Protein AF-A0A9D7X966-F1 (afdb_monomer)

Radius of gyration: 22.33 Å; Cα contacts (8 Å, |Δi|>4): 773; chains: 1; bounding box: 51×45×66 Å

Structure (mmCIF, N/CA/C/O backbone):
data_AF-A0A9D7X966-F1
#
_entry.id   AF-A0A9D7X966-F1
#
loop_
_atom_site.group_PDB
_atom_site.id
_atom_site.type_symbol
_atom_site.label_atom_id
_atom_site.label_alt_id
_atom_site.label_comp_id
_atom_site.label_asym_id
_atom_site.label_entity_id
_atom_site.label_seq_id
_atom_site.pdbx_PDB_ins_code
_atom_site.Cartn_x
_atom_site.Cartn_y
_atom_site.Cartn_z
_atom_site.occupancy
_atom_site.B_iso_or_equiv
_atom_site.auth_seq_id
_atom_site.auth_comp_id
_atom_site.auth_asym_id
_atom_site.auth_atom_id
_atom_site.pdbx_PDB_model_num
ATOM 1 N N . MET A 1 1 ? 12.034 7.835 -12.202 1.00 61.66 1 MET A N 1
ATOM 2 C CA . MET A 1 1 ? 12.280 7.384 -13.600 1.00 61.66 1 MET A CA 1
ATOM 3 C C . MET A 1 1 ? 13.364 6.313 -13.604 1.00 61.66 1 MET A C 1
ATOM 5 O O . MET A 1 1 ? 14.291 6.430 -12.814 1.00 61.66 1 MET A O 1
ATOM 9 N N . SER A 1 2 ? 13.272 5.294 -14.470 1.00 86.06 2 SER A N 1
ATOM 10 C CA . SER A 1 2 ? 14.301 4.245 -14.556 1.00 86.06 2 SER A CA 1
ATOM 11 C C . SER A 1 2 ? 15.616 4.786 -15.147 1.00 86.06 2 SER A C 1
ATOM 13 O O . SER A 1 2 ? 15.590 5.470 -16.177 1.00 86.06 2 SER A O 1
ATOM 15 N N . PRO A 1 3 ? 16.778 4.475 -14.541 1.00 89.50 3 PRO A N 1
ATOM 16 C CA . PRO A 1 3 ? 18.058 4.966 -15.036 1.00 89.50 3 PRO A CA 1
ATOM 17 C C . PRO A 1 3 ? 18.536 4.244 -16.300 1.00 89.50 3 PRO A C 1
ATOM 19 O O . PRO A 1 3 ? 19.279 4.849 -17.064 1.00 89.50 3 PRO A O 1
ATOM 22 N N . SER A 1 4 ? 18.121 3.008 -16.588 1.00 94.38 4 SER A N 1
ATOM 23 C CA . SER A 1 4 ? 18.657 2.251 -17.736 1.00 94.38 4 SER A CA 1
ATOM 24 C C . SER A 1 4 ? 17.608 1.682 -18.694 1.00 94.38 4 SER A C 1
ATOM 26 O O . SER A 1 4 ? 17.986 1.106 -19.712 1.00 94.38 4 SER A O 1
ATOM 28 N N . ALA A 1 5 ? 16.314 1.876 -18.431 1.00 95.06 5 ALA A N 1
ATOM 29 C CA . ALA A 1 5 ? 15.233 1.451 -19.319 1.00 95.06 5 ALA A CA 1
ATOM 30 C C . ALA A 1 5 ? 14.187 2.560 -19.525 1.00 95.06 5 ALA A C 1
ATOM 32 O O . ALA A 1 5 ? 13.984 3.400 -18.651 1.00 95.06 5 ALA A O 1
ATOM 33 N N . TYR A 1 6 ? 13.502 2.549 -20.669 1.00 94.50 6 TYR A N 1
ATOM 34 C CA . TYR A 1 6 ? 12.255 3.305 -20.845 1.00 94.50 6 TYR A CA 1
ATOM 35 C C . TYR A 1 6 ? 11.053 2.431 -20.468 1.00 94.50 6 TYR A C 1
ATOM 37 O O . TYR A 1 6 ? 11.156 1.207 -20.467 1.00 94.50 6 TYR A O 1
ATOM 45 N N . PHE A 1 7 ? 9.902 3.023 -20.152 1.00 94.12 7 PHE A N 1
ATOM 46 C CA . PHE A 1 7 ? 8.705 2.235 -19.847 1.00 94.12 7 PHE A CA 1
ATOM 47 C C . PHE A 1 7 ? 7.888 1.928 -21.101 1.00 94.12 7 PHE A C 1
ATOM 49 O O . PHE A 1 7 ? 7.699 2.787 -21.960 1.00 94.12 7 PHE A O 1
ATOM 56 N N . SER A 1 8 ? 7.396 0.695 -21.191 1.00 92.56 8 SER A N 1
ATOM 57 C CA . SER A 1 8 ? 6.564 0.204 -22.286 1.00 92.56 8 SER A CA 1
ATOM 58 C C . SER A 1 8 ? 5.422 -0.646 -21.739 1.00 92.56 8 SER A C 1
ATOM 60 O O . SER A 1 8 ? 5.591 -1.405 -20.785 1.00 92.56 8 SER A O 1
ATOM 62 N N . ASN A 1 9 ? 4.256 -0.537 -22.372 1.00 88.88 9 ASN A N 1
ATOM 63 C CA . ASN A 1 9 ? 3.073 -1.349 -22.086 1.00 88.88 9 ASN A CA 1
ATOM 64 C C . ASN A 1 9 ? 2.926 -2.539 -23.054 1.00 88.88 9 ASN A C 1
ATOM 66 O O . ASN A 1 9 ? 1.844 -3.117 -23.152 1.00 88.88 9 ASN A O 1
ATOM 70 N N . SER A 1 10 ? 3.986 -2.897 -23.791 1.00 95.56 10 SER A N 1
ATOM 71 C CA . SER A 1 10 ? 3.964 -4.070 -24.670 1.00 95.56 10 SER A CA 1
ATOM 72 C C . SER A 1 10 ? 3.702 -5.358 -23.878 1.00 95.56 10 SER A C 1
ATOM 74 O O . SER A 1 10 ? 4.082 -5.461 -22.710 1.00 95.56 10 SER A O 1
ATOM 76 N N . LEU A 1 11 ? 3.132 -6.376 -24.530 1.00 96.44 11 LEU A N 1
ATOM 77 C CA . LEU A 1 11 ? 2.847 -7.674 -23.897 1.00 96.44 11 LEU A CA 1
ATOM 78 C C . LEU A 1 11 ? 4.102 -8.426 -23.421 1.00 96.44 11 LEU A C 1
ATOM 80 O O . LEU A 1 11 ? 4.001 -9.359 -22.625 1.00 96.44 11 LEU A O 1
ATOM 84 N N . GLU A 1 12 ? 5.288 -8.039 -23.889 1.00 96.75 12 GLU A N 1
ATOM 85 C CA . GLU A 1 12 ? 6.550 -8.591 -23.390 1.00 96.75 12 GLU A CA 1
ATOM 86 C C . GLU A 1 12 ? 6.978 -7.949 -22.065 1.00 96.75 12 GLU A C 1
ATOM 88 O O . GLU A 1 12 ? 7.616 -8.605 -21.243 1.00 96.75 12 GLU A O 1
ATOM 93 N N . ASN A 1 13 ? 6.613 -6.681 -21.851 1.00 98.12 13 ASN A N 1
ATOM 94 C CA . ASN A 1 13 ? 6.929 -5.927 -20.640 1.00 98.12 13 ASN A CA 1
ATOM 95 C C . ASN A 1 13 ? 5.854 -6.071 -19.568 1.00 98.12 13 ASN A C 1
ATOM 97 O O . ASN A 1 13 ? 6.198 -6.090 -18.392 1.00 98.12 13 ASN A O 1
ATOM 101 N N . VAL A 1 14 ? 4.580 -6.133 -19.962 1.00 98.12 14 VAL A N 1
ATOM 102 C CA . VAL A 1 14 ? 3.421 -6.160 -19.066 1.00 98.12 14 VAL A CA 1
ATOM 103 C C . VAL A 1 14 ? 2.434 -7.206 -19.566 1.00 98.12 14 VAL A C 1
ATOM 105 O O . VAL A 1 14 ? 1.835 -7.052 -20.629 1.00 98.12 14 VAL A O 1
ATOM 108 N N . LYS A 1 15 ? 2.223 -8.268 -18.787 1.00 97.75 15 LYS A N 1
ATOM 109 C CA . LYS A 1 15 ? 1.203 -9.276 -19.104 1.00 97.75 15 LYS A CA 1
ATOM 110 C C . LYS A 1 15 ? 0.608 -9.905 -17.860 1.00 97.75 15 LYS A C 1
ATOM 112 O O . LYS A 1 15 ? 1.286 -10.045 -16.848 1.00 97.75 15 LYS A O 1
ATOM 117 N N . VAL A 1 16 ? -0.641 -10.342 -17.967 1.00 97.75 16 VAL A N 1
ATOM 118 C CA . VAL A 1 16 ? -1.245 -11.250 -16.989 1.00 97.75 16 VAL A CA 1
ATOM 119 C C . VAL A 1 16 ? -1.086 -12.673 -17.508 1.00 97.75 16 VAL A C 1
ATOM 121 O O . VAL A 1 16 ? -1.499 -12.982 -18.623 1.00 97.75 16 VAL A O 1
ATOM 124 N N . GLU A 1 17 ? -0.461 -13.537 -16.717 1.00 96.69 17 GLU A N 1
ATOM 125 C CA . GLU A 1 17 ? -0.190 -14.926 -17.084 1.00 96.69 17 GLU A CA 1
ATOM 126 C C . GLU A 1 17 ? -0.269 -15.806 -15.838 1.00 96.69 17 GLU A C 1
ATOM 128 O O . GLU A 1 17 ? 0.348 -15.503 -14.816 1.00 96.69 17 GLU A O 1
ATOM 133 N N . SER A 1 18 ? -1.028 -16.901 -15.924 1.00 96.00 18 SER A N 1
ATOM 134 C CA . SER A 1 18 ? -1.234 -17.845 -14.814 1.00 96.00 18 SER A CA 1
ATOM 135 C C . SER A 1 18 ? -1.730 -17.176 -13.523 1.00 96.00 18 SER A C 1
ATOM 137 O O . SER A 1 18 ? -1.279 -17.507 -12.432 1.00 96.00 18 SER A O 1
ATOM 139 N N . GLY A 1 19 ? -2.642 -16.208 -13.656 1.00 97.19 19 GLY A N 1
ATOM 140 C CA . GLY A 1 19 ? -3.251 -15.500 -12.525 1.00 97.19 19 GLY A CA 1
ATOM 141 C C . GLY A 1 19 ? -2.399 -14.388 -11.909 1.00 97.19 19 GLY A C 1
ATOM 142 O O . GLY A 1 19 ? -2.890 -13.715 -11.015 1.00 97.19 19 GLY A O 1
ATOM 143 N N . LYS A 1 20 ? -1.172 -14.150 -12.394 1.00 98.31 20 LYS A N 1
ATOM 144 C CA . LYS A 1 20 ? -0.288 -13.086 -11.897 1.00 98.31 20 LYS A CA 1
ATOM 145 C C . LYS A 1 20 ? -0.080 -11.997 -12.942 1.00 98.31 20 LYS A C 1
ATOM 147 O O . LYS A 1 20 ? 0.078 -12.299 -14.127 1.00 98.31 20 LYS A O 1
ATOM 152 N N . LEU A 1 21 ? -0.010 -10.742 -12.508 1.00 98.06 21 LEU A N 1
ATOM 153 C CA . LEU A 1 21 ? 0.540 -9.656 -13.319 1.00 98.06 21 LEU A CA 1
ATOM 154 C C . LEU A 1 21 ? 2.068 -9.763 -13.303 1.00 98.06 21 LEU A C 1
ATOM 156 O O . LEU A 1 21 ? 2.675 -9.855 -12.242 1.00 98.06 21 LEU A O 1
ATOM 160 N N . LYS A 1 22 ? 2.700 -9.740 -14.473 1.00 98.12 22 LYS A N 1
ATOM 161 C CA . LYS A 1 22 ? 4.151 -9.836 -14.628 1.00 98.12 22 LYS A CA 1
ATOM 162 C C . LYS A 1 22 ? 4.681 -8.588 -15.314 1.00 98.12 22 LYS A C 1
ATOM 164 O O . LYS A 1 22 ? 4.244 -8.273 -16.424 1.00 98.12 22 LYS A O 1
ATOM 169 N N . LEU A 1 23 ? 5.648 -7.932 -14.675 1.00 98.25 23 LEU A N 1
ATOM 170 C CA . LEU A 1 23 ? 6.462 -6.890 -15.287 1.00 98.25 23 LEU A CA 1
ATOM 171 C C . LEU A 1 23 ? 7.866 -7.423 -15.573 1.00 98.25 23 LEU A C 1
ATOM 173 O O . LEU A 1 23 ? 8.477 -8.077 -14.722 1.00 98.25 23 LEU A O 1
ATOM 177 N N . LYS A 1 24 ? 8.381 -7.148 -16.773 1.00 97.69 24 LYS A N 1
ATOM 178 C CA . LYS A 1 24 ? 9.706 -7.597 -17.216 1.00 97.69 24 LYS A CA 1
ATOM 179 C C . LYS A 1 24 ? 10.524 -6.478 -17.837 1.00 97.69 24 LYS A C 1
ATOM 181 O O . LYS A 1 24 ? 9.993 -5.590 -18.512 1.00 97.69 24 LYS A O 1
ATOM 186 N N . ILE A 1 25 ? 11.834 -6.585 -17.630 1.00 98.19 25 ILE A N 1
ATOM 187 C CA . ILE A 1 25 ? 12.820 -5.878 -18.434 1.00 98.19 25 ILE A CA 1
ATOM 188 C C . ILE A 1 25 ? 13.067 -6.686 -19.704 1.00 98.19 25 ILE A C 1
ATOM 190 O O . ILE A 1 25 ? 13.254 -7.900 -19.641 1.00 98.19 25 ILE A O 1
ATOM 194 N N . VAL A 1 26 ? 13.070 -6.013 -20.848 1.00 97.62 26 VAL A N 1
ATOM 195 C CA . VAL A 1 26 ? 13.324 -6.641 -22.144 1.00 97.62 26 VAL A CA 1
ATOM 196 C C . VAL A 1 26 ? 14.317 -5.801 -22.926 1.00 97.62 26 VAL A C 1
ATOM 198 O O . VAL A 1 26 ? 14.177 -4.576 -22.983 1.00 97.62 26 VAL A O 1
ATOM 201 N N . GLU A 1 27 ? 15.307 -6.463 -23.515 1.00 97.00 27 GLU A N 1
ATOM 202 C CA . GLU A 1 27 ? 16.250 -5.861 -24.454 1.00 97.00 27 GLU A CA 1
ATOM 203 C C . GLU A 1 27 ? 15.522 -5.387 -25.720 1.00 97.00 27 GLU A C 1
ATOM 205 O O . GLU A 1 27 ? 14.500 -5.945 -26.143 1.00 97.00 27 GLU A O 1
ATOM 210 N N . ARG A 1 28 ? 16.002 -4.282 -26.281 1.00 96.06 28 ARG A N 1
ATOM 211 C CA . ARG A 1 28 ? 15.370 -3.581 -27.392 1.00 96.06 28 ARG A CA 1
ATOM 212 C C . ARG A 1 28 ? 16.422 -3.060 -28.348 1.00 96.06 28 ARG A C 1
ATOM 214 O O . ARG A 1 28 ? 17.540 -2.736 -27.948 1.00 96.06 28 ARG A O 1
ATOM 221 N N . ASP A 1 29 ? 15.986 -2.857 -29.585 1.00 95.69 29 ASP A N 1
ATOM 222 C CA . ASP A 1 29 ? 16.683 -1.944 -30.476 1.00 95.69 29 ASP A CA 1
ATOM 223 C C . ASP A 1 29 ? 16.802 -0.554 -29.818 1.00 95.69 29 ASP A C 1
ATOM 225 O O . ASP A 1 29 ? 15.923 -0.160 -29.035 1.00 95.69 29 ASP A O 1
ATOM 229 N N . PRO A 1 30 ? 17.874 0.203 -30.113 1.00 95.19 30 PRO A N 1
ATOM 230 C CA . PRO A 1 30 ? 18.151 1.465 -29.441 1.00 95.19 30 PRO A CA 1
ATOM 231 C C . PRO A 1 30 ? 16.994 2.460 -29.599 1.00 95.19 30 PRO A C 1
ATOM 233 O O . PRO A 1 30 ? 16.624 2.838 -30.710 1.00 95.19 30 PRO A O 1
ATOM 236 N N . PHE A 1 31 ? 16.456 2.934 -28.477 1.00 93.69 31 PHE A N 1
ATOM 237 C CA . PHE A 1 31 ? 15.405 3.945 -28.428 1.00 93.69 31 PHE A CA 1
ATOM 238 C C . PHE A 1 31 ? 15.960 5.260 -27.884 1.00 93.69 31 PHE A C 1
ATOM 240 O O . PHE A 1 31 ? 16.438 5.324 -26.751 1.00 93.69 31 PHE A O 1
ATOM 247 N N . VAL A 1 32 ? 15.897 6.323 -28.683 1.00 93.75 32 VAL A N 1
ATOM 248 C CA . VAL A 1 32 ? 16.372 7.653 -28.288 1.00 93.75 32 VAL A CA 1
ATOM 249 C C . VAL A 1 32 ? 15.212 8.450 -27.706 1.00 93.75 32 VAL A C 1
ATOM 251 O O . VAL A 1 32 ? 14.206 8.676 -28.373 1.00 93.75 32 VAL A O 1
ATOM 254 N N . CYS A 1 33 ? 15.370 8.900 -26.466 1.00 88.56 33 CYS A N 1
ATOM 255 C CA . CYS A 1 33 ? 14.420 9.760 -25.781 1.00 88.56 33 CYS A CA 1
ATOM 256 C C . CYS A 1 33 ? 15.082 11.097 -25.447 1.00 88.56 33 CYS A C 1
ATOM 258 O O . CYS A 1 33 ? 16.206 11.131 -24.938 1.00 88.56 33 CYS A O 1
ATOM 260 N N . THR A 1 34 ? 14.366 12.190 -25.691 1.00 89.00 34 THR A N 1
ATOM 261 C CA . THR A 1 34 ? 14.757 13.528 -25.250 1.00 89.00 34 THR A CA 1
ATOM 262 C C . THR A 1 34 ? 13.742 14.016 -24.228 1.00 89.00 34 THR A C 1
ATOM 264 O O . THR A 1 34 ? 12.548 14.077 -24.513 1.00 89.00 34 THR A O 1
ATOM 267 N N . TYR A 1 35 ? 14.218 14.372 -23.039 1.00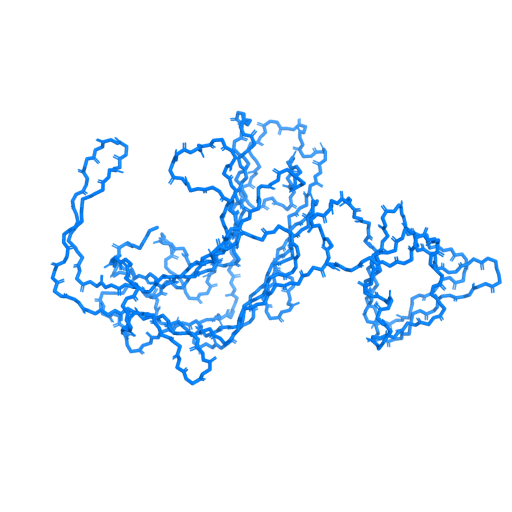 83.00 35 TYR A N 1
ATOM 268 C CA . TYR A 1 35 ? 13.411 14.961 -21.971 1.00 83.00 35 TYR A CA 1
ATOM 269 C C . TYR A 1 35 ? 14.081 16.232 -21.455 1.00 83.00 35 TYR A C 1
ATOM 271 O O . TYR A 1 35 ? 15.263 16.466 -21.698 1.00 83.00 35 TYR A O 1
ATOM 279 N N . TYR A 1 36 ? 13.335 17.070 -20.743 1.00 81.00 36 TYR A N 1
ATOM 280 C CA . TYR A 1 36 ? 13.863 18.315 -20.192 1.00 81.00 36 TYR A CA 1
ATOM 281 C C . TYR A 1 36 ? 14.199 18.135 -18.713 1.00 81.00 36 TYR A C 1
ATOM 283 O O . TYR A 1 36 ? 13.339 17.765 -17.920 1.00 81.00 36 TYR A O 1
ATOM 291 N N . ASN A 1 37 ? 15.444 18.426 -18.340 1.00 77.88 37 ASN A N 1
ATOM 292 C CA . ASN A 1 37 ? 15.874 18.565 -16.953 1.00 77.88 37 ASN A CA 1
ATOM 293 C C . ASN A 1 37 ? 16.178 20.045 -16.698 1.00 77.88 37 ASN A C 1
ATOM 295 O O . ASN A 1 37 ? 17.105 20.582 -17.303 1.00 77.88 37 ASN A O 1
ATOM 299 N N . ASN A 1 38 ? 15.379 20.718 -15.863 1.00 82.12 38 ASN A N 1
ATOM 300 C CA . ASN A 1 38 ? 15.503 22.158 -15.595 1.00 82.12 38 ASN A CA 1
ATOM 301 C C . ASN A 1 38 ? 15.658 22.986 -16.885 1.00 82.12 38 ASN A C 1
ATOM 303 O O . ASN A 1 38 ? 16.621 23.729 -17.051 1.00 82.12 38 ASN A O 1
ATOM 307 N N . GLN A 1 39 ? 14.732 22.790 -17.835 1.00 83.25 39 GLN A N 1
ATOM 308 C CA . GLN A 1 39 ? 14.698 23.449 -19.156 1.00 83.25 39 GLN A CA 1
ATOM 309 C C . GLN A 1 39 ? 15.879 23.120 -20.090 1.00 83.25 39 GLN A C 1
ATOM 311 O O . GLN A 1 39 ? 15.900 23.576 -21.231 1.00 83.25 39 GLN A O 1
ATOM 316 N N . THR A 1 40 ? 16.814 22.270 -19.668 1.00 87.56 40 THR A N 1
ATOM 317 C CA . THR A 1 40 ? 17.895 21.767 -20.518 1.00 87.56 40 THR A CA 1
ATOM 318 C C . THR A 1 40 ? 17.466 20.443 -21.153 1.00 87.56 40 THR A C 1
ATOM 320 O O . THR A 1 40 ? 17.123 19.511 -20.418 1.00 87.56 40 THR A O 1
ATOM 323 N N . PRO A 1 41 ? 17.456 20.316 -22.493 1.00 90.88 41 PRO A N 1
ATOM 324 C CA . PRO A 1 41 ? 17.154 19.047 -23.138 1.00 90.88 41 PRO A CA 1
ATOM 325 C C . PRO A 1 41 ? 18.288 18.053 -22.877 1.00 90.88 41 PRO A C 1
ATOM 327 O O . PRO A 1 41 ? 19.453 18.308 -23.177 1.00 90.88 41 PRO A O 1
ATOM 330 N N . VAL A 1 42 ? 17.934 16.895 -22.338 1.00 88.56 42 VAL A N 1
ATOM 331 C CA . VAL A 1 42 ? 18.815 15.748 -22.147 1.00 88.56 42 VAL A CA 1
ATOM 332 C C . VAL A 1 42 ? 18.362 14.673 -23.120 1.00 88.56 42 VAL A C 1
ATOM 334 O O . VAL A 1 42 ? 17.199 14.273 -23.112 1.00 88.56 42 VAL A O 1
ATOM 337 N N . THR A 1 43 ? 19.278 14.212 -23.968 1.00 91.44 43 THR A N 1
ATOM 338 C CA . THR A 1 43 ? 19.022 13.098 -24.885 1.00 91.44 43 THR A CA 1
ATOM 339 C C . THR A 1 43 ? 19.712 11.854 -24.363 1.00 91.44 43 THR A C 1
ATOM 341 O O . THR A 1 43 ? 20.898 11.885 -24.034 1.00 91.44 43 THR A O 1
ATOM 344 N N . LYS A 1 44 ? 18.961 10.759 -24.289 1.00 90.75 44 LYS A N 1
ATOM 345 C CA . LYS A 1 44 ? 19.434 9.474 -23.794 1.00 90.75 44 LYS A CA 1
ATOM 346 C C . LYS A 1 44 ? 18.978 8.354 -24.713 1.00 90.75 44 LYS A C 1
ATOM 348 O O . LYS A 1 44 ? 17.815 8.298 -25.103 1.00 90.75 44 LYS A O 1
ATOM 353 N N . THR A 1 45 ? 19.899 7.450 -25.019 1.00 94.56 45 THR A N 1
ATOM 354 C CA . THR A 1 45 ? 19.602 6.210 -25.736 1.00 94.56 45 THR A CA 1
ATOM 355 C C . THR A 1 45 ? 19.386 5.089 -24.730 1.00 94.56 45 THR A C 1
ATOM 357 O O . THR A 1 45 ? 20.224 4.864 -23.857 1.00 94.56 45 THR A O 1
ATOM 360 N N . TYR A 1 46 ? 18.272 4.383 -24.864 1.00 95.44 46 TYR A N 1
ATOM 361 C CA . TYR A 1 46 ? 17.914 3.220 -24.068 1.00 95.44 46 TYR A CA 1
ATOM 362 C C . TYR A 1 46 ? 17.972 1.957 -24.926 1.00 95.44 46 TYR A C 1
ATOM 364 O O . TYR A 1 46 ? 17.465 1.943 -26.041 1.00 95.44 46 TYR A O 1
ATOM 372 N N . TYR A 1 47 ? 18.541 0.891 -24.372 1.00 96.88 47 TYR A N 1
ATOM 373 C CA . TYR A 1 47 ? 18.624 -0.437 -25.002 1.00 96.88 47 TYR A CA 1
ATOM 374 C C . TYR A 1 47 ? 17.696 -1.454 -24.324 1.00 96.88 47 TYR A C 1
ATOM 376 O O . TYR A 1 47 ? 17.668 -2.628 -24.670 1.00 96.88 47 TYR A O 1
ATOM 384 N N . TYR A 1 48 ? 16.932 -0.998 -23.331 1.00 97.69 48 TYR A N 1
ATOM 385 C CA . TYR A 1 48 ? 16.031 -1.819 -22.541 1.00 97.69 48 TYR A CA 1
ATOM 386 C C . TYR A 1 48 ? 14.710 -1.096 -22.335 1.00 97.69 48 TYR A C 1
ATOM 388 O O . TYR A 1 48 ? 14.654 0.134 -22.248 1.00 97.69 48 TYR A O 1
ATOM 396 N N . SER A 1 49 ? 13.654 -1.885 -22.199 1.00 97.31 49 SER A N 1
ATOM 397 C CA . SER A 1 49 ? 12.330 -1.429 -21.787 1.00 97.31 49 SER A CA 1
ATOM 398 C C . SER A 1 49 ? 11.899 -2.140 -20.509 1.00 97.31 49 SER A C 1
ATOM 400 O O . SER A 1 49 ? 12.230 -3.309 -20.333 1.00 97.31 49 SER A O 1
ATOM 402 N N . GLY A 1 50 ? 11.161 -1.458 -19.638 1.00 97.50 50 GLY A N 1
ATOM 403 C CA . GLY A 1 50 ? 10.557 -2.012 -18.428 1.00 97.50 50 GLY A CA 1
ATOM 404 C C . GLY A 1 50 ? 9.039 -1.874 -18.426 1.00 97.50 50 GLY A C 1
ATOM 405 O O . GLY A 1 50 ? 8.475 -1.040 -19.136 1.00 97.50 50 GLY A O 1
ATOM 406 N N . GLY A 1 51 ? 8.370 -2.704 -17.631 1.00 96.56 51 GLY A N 1
ATOM 407 C CA . GLY A 1 51 ? 6.926 -2.616 -17.445 1.00 96.56 51 GLY A CA 1
ATOM 408 C C . GLY A 1 51 ? 6.536 -1.499 -16.475 1.00 96.56 51 GLY A C 1
ATOM 409 O O . GLY A 1 51 ? 7.207 -1.282 -15.464 1.00 96.56 51 GLY A O 1
ATOM 410 N N . TRP A 1 52 ? 5.414 -0.840 -16.762 1.00 94.31 52 TRP A N 1
ATOM 411 C CA . TRP A 1 52 ? 4.763 0.123 -15.877 1.00 94.31 52 TRP A CA 1
ATOM 412 C C . TRP A 1 52 ? 3.246 0.008 -16.014 1.00 94.31 52 TRP A C 1
ATOM 414 O O . TRP A 1 52 ? 2.724 -0.077 -17.128 1.00 94.31 52 TRP A O 1
ATOM 424 N N . VAL A 1 53 ? 2.543 0.018 -14.886 1.00 94.69 53 VAL A N 1
ATOM 425 C CA . VAL A 1 53 ? 1.084 0.112 -14.833 1.00 94.69 53 VAL A CA 1
ATOM 426 C C . VAL A 1 53 ? 0.670 1.106 -13.761 1.00 94.69 53 VAL A C 1
ATOM 428 O O . VAL A 1 53 ? 1.364 1.275 -12.761 1.00 94.69 53 VAL A O 1
ATOM 431 N N . ALA A 1 54 ? -0.493 1.717 -13.945 1.00 93.06 54 ALA A N 1
ATOM 432 C CA . ALA A 1 54 ? -1.131 2.541 -12.934 1.00 93.06 54 ALA A CA 1
ATOM 433 C C . ALA A 1 54 ? -2.637 2.302 -12.915 1.00 93.06 54 ALA A C 1
ATOM 435 O O . ALA A 1 54 ? -3.231 1.814 -13.881 1.00 93.06 54 ALA A O 1
ATOM 436 N N . THR A 1 55 ? -3.257 2.672 -11.804 1.00 92.81 55 THR A N 1
ATOM 437 C CA . THR A 1 55 ? -4.717 2.706 -11.702 1.00 92.81 55 THR A CA 1
ATOM 438 C C . THR A 1 55 ? -5.328 3.766 -12.599 1.00 92.81 55 THR A C 1
ATOM 440 O O . THR A 1 55 ? -4.771 4.840 -12.826 1.00 92.81 55 THR A O 1
ATOM 443 N N . GLN A 1 56 ? -6.531 3.477 -13.092 1.00 90.12 56 GLN A N 1
ATOM 444 C CA . GLN A 1 56 ? -7.322 4.466 -13.820 1.00 90.12 56 GLN A CA 1
ATOM 445 C C . GLN A 1 56 ? -7.957 5.478 -12.863 1.00 90.12 56 GLN A C 1
ATOM 447 O O . GLN A 1 56 ? -7.861 6.684 -13.100 1.00 90.12 56 GLN A O 1
ATOM 452 N N . ASN A 1 57 ? -8.543 4.980 -11.772 1.00 90.88 57 ASN A N 1
ATOM 453 C CA . ASN A 1 57 ? -9.251 5.777 -10.776 1.00 90.88 57 ASN A CA 1
ATOM 454 C C . ASN A 1 57 ? -8.387 5.948 -9.523 1.00 90.88 57 ASN A C 1
ATOM 456 O O . ASN A 1 57 ? -7.786 4.964 -9.086 1.00 90.88 57 ASN A O 1
ATOM 460 N N . PRO A 1 58 ? -8.321 7.161 -8.950 1.00 92.12 58 PRO A N 1
ATOM 461 C CA . PRO A 1 58 ? -7.631 7.372 -7.690 1.00 92.12 58 PRO A CA 1
ATOM 462 C C . PRO A 1 58 ? -8.391 6.714 -6.532 1.00 92.12 58 PRO A C 1
ATOM 464 O O . PRO A 1 58 ? -9.602 6.494 -6.594 1.00 92.12 58 PRO A O 1
ATOM 467 N N . ILE A 1 59 ? -7.657 6.423 -5.469 1.00 92.06 59 ILE A N 1
ATOM 468 C CA . ILE A 1 59 ? -8.145 5.913 -4.194 1.00 92.06 59 ILE A CA 1
ATOM 469 C C . ILE A 1 59 ? -7.863 6.983 -3.144 1.00 92.06 59 ILE A C 1
ATOM 471 O O . ILE A 1 59 ? -6.836 7.656 -3.191 1.00 92.06 59 ILE A O 1
ATOM 475 N N . HIS A 1 60 ? -8.781 7.133 -2.199 1.00 92.31 60 HIS A N 1
ATOM 476 C CA . HIS A 1 60 ? -8.625 8.029 -1.066 1.00 92.31 60 HIS A CA 1
ATOM 477 C C . HIS A 1 60 ? -8.874 7.234 0.213 1.00 92.31 60 HIS A C 1
ATOM 479 O O . HIS A 1 60 ? -9.952 6.646 0.355 1.00 92.31 60 HIS A O 1
ATOM 485 N N . TYR A 1 61 ? -7.856 7.194 1.078 1.00 93.94 61 TYR A N 1
ATOM 486 C CA . TYR A 1 61 ? -7.797 6.409 2.314 1.00 93.94 61 TYR A CA 1
ATOM 487 C C . TYR A 1 61 ? -7.993 4.893 2.144 1.00 93.94 61 TYR A C 1
ATOM 489 O O . TYR A 1 61 ? -8.318 4.377 1.072 1.00 93.94 61 TYR A O 1
ATOM 497 N N . GLY A 1 62 ? -7.797 4.173 3.246 1.00 95.00 62 GLY A N 1
ATOM 498 C CA . GLY A 1 62 ? -8.060 2.746 3.370 1.00 95.00 62 GLY A CA 1
ATOM 499 C C . GLY A 1 62 ? -6.805 1.915 3.604 1.00 95.00 62 GLY A C 1
ATOM 500 O O . GLY A 1 62 ? -5.713 2.433 3.822 1.00 95.00 62 GLY A O 1
ATOM 501 N N . TYR A 1 63 ? -6.977 0.598 3.556 1.00 97.00 63 TYR A N 1
ATOM 502 C CA . TYR A 1 63 ? -5.883 -0.365 3.584 1.00 97.00 63 TYR A CA 1
ATOM 503 C C . TYR A 1 63 ? -5.605 -0.829 2.159 1.00 97.00 63 TYR A C 1
ATOM 505 O O . TYR A 1 63 ? -6.496 -1.372 1.506 1.00 97.00 63 TYR A O 1
ATOM 513 N N . ILE A 1 64 ? -4.396 -0.604 1.658 1.00 97.62 64 ILE A N 1
ATOM 514 C CA . ILE A 1 64 ? -3.968 -1.029 0.327 1.00 97.62 64 ILE A CA 1
ATOM 515 C C . ILE A 1 64 ? -2.835 -2.031 0.497 1.00 97.62 64 ILE A C 1
ATOM 517 O O . ILE A 1 64 ? -1.817 -1.712 1.101 1.00 97.62 64 ILE A O 1
ATOM 521 N N . GLU A 1 65 ? -2.992 -3.230 -0.057 1.00 98.06 65 GLU A N 1
ATOM 522 C CA . GLU A 1 65 ? -1.979 -4.284 -0.002 1.00 98.06 65 GLU A CA 1
ATOM 523 C C . GLU A 1 65 ? -1.669 -4.858 -1.383 1.00 98.06 65 GLU A C 1
ATOM 525 O O . GLU A 1 65 ? -2.530 -4.951 -2.264 1.00 98.06 65 GLU A O 1
ATOM 530 N N . MET A 1 66 ? -0.430 -5.311 -1.539 1.00 98.44 66 MET A N 1
ATOM 531 C CA . MET A 1 66 ? 0.047 -6.050 -2.693 1.00 98.44 66 MET A CA 1
ATOM 532 C C . MET A 1 66 ? 0.805 -7.289 -2.238 1.00 98.44 66 MET A C 1
ATOM 534 O O . MET A 1 66 ? 1.774 -7.181 -1.486 1.00 98.44 66 MET A O 1
ATOM 538 N N . LYS A 1 67 ? 0.421 -8.454 -2.763 1.00 98.62 67 LYS A N 1
ATOM 539 C CA . LYS A 1 67 ? 1.240 -9.664 -2.665 1.00 98.62 67 LYS A CA 1
ATOM 540 C C . LYS A 1 67 ? 2.050 -9.833 -3.939 1.00 98.62 67 LYS A C 1
ATOM 542 O O . LYS A 1 67 ? 1.480 -9.914 -5.029 1.00 98.62 67 LYS A O 1
ATOM 547 N N . CYS A 1 68 ? 3.370 -9.902 -3.817 1.00 98.25 68 CYS A N 1
ATOM 548 C CA . CYS A 1 68 ? 4.257 -9.960 -4.971 1.00 98.25 68 CYS A CA 1
ATOM 549 C C . CYS A 1 68 ? 5.574 -10.696 -4.695 1.00 98.25 68 CYS A C 1
ATOM 551 O O . CYS A 1 68 ? 6.024 -10.804 -3.557 1.00 98.25 68 CYS A O 1
ATOM 553 N N . TYR A 1 69 ? 6.199 -11.188 -5.762 1.00 97.56 69 TYR A N 1
ATOM 554 C CA . TYR A 1 69 ? 7.572 -11.677 -5.790 1.00 97.56 69 TYR A CA 1
ATOM 555 C C . TYR A 1 69 ? 8.505 -10.555 -6.241 1.00 97.56 69 TYR A C 1
ATOM 557 O O . TYR A 1 69 ? 8.342 -10.034 -7.347 1.00 97.56 69 TYR A O 1
ATOM 565 N N . LEU A 1 70 ? 9.505 -10.214 -5.427 1.00 95.88 70 LEU A N 1
ATOM 566 C CA . LEU A 1 70 ? 10.534 -9.247 -5.816 1.00 95.88 70 LEU A CA 1
ATOM 567 C C . LEU A 1 70 ? 11.726 -9.969 -6.470 1.00 95.88 70 LEU A C 1
ATOM 569 O O . LEU A 1 70 ? 12.253 -10.906 -5.868 1.00 95.88 70 LEU A O 1
ATOM 573 N N . PRO A 1 71 ? 12.205 -9.551 -7.657 1.00 95.56 71 PRO A N 1
ATOM 574 C CA . PRO A 1 71 ? 13.385 -10.150 -8.279 1.00 95.56 71 PRO A CA 1
ATOM 575 C C . PRO A 1 71 ? 14.645 -9.966 -7.420 1.00 95.56 71 PRO A C 1
ATOM 577 O O . PRO A 1 71 ? 14.854 -8.911 -6.821 1.00 95.56 71 PRO A O 1
ATOM 580 N N . ALA A 1 72 ? 15.488 -11.001 -7.382 1.00 94.31 72 ALA A N 1
ATOM 581 C CA . ALA A 1 72 ? 16.712 -11.053 -6.583 1.00 94.31 72 ALA A CA 1
ATOM 582 C C . ALA A 1 72 ? 17.893 -10.294 -7.202 1.00 94.31 72 ALA A C 1
ATOM 584 O O . ALA A 1 72 ? 18.821 -9.920 -6.482 1.00 94.31 72 ALA A O 1
ATOM 585 N N . ASP A 1 73 ? 17.887 -10.071 -8.519 1.00 95.00 73 ASP A N 1
ATOM 586 C CA . ASP A 1 73 ? 18.945 -9.303 -9.170 1.00 95.00 73 ASP A CA 1
ATOM 587 C C . ASP A 1 73 ? 18.950 -7.853 -8.665 1.00 95.00 73 ASP A C 1
ATOM 589 O O . ASP A 1 73 ? 17.928 -7.160 -8.661 1.00 95.00 73 ASP A O 1
ATOM 593 N N . ILE A 1 74 ? 20.120 -7.390 -8.230 1.00 93.25 74 ILE A N 1
ATOM 594 C CA . ILE A 1 74 ? 20.276 -6.066 -7.633 1.00 93.25 74 ILE A CA 1
ATOM 595 C C . ILE A 1 74 ? 19.979 -4.940 -8.629 1.00 93.25 74 ILE A C 1
ATOM 597 O O . ILE A 1 74 ? 19.517 -3.893 -8.194 1.00 93.25 74 ILE A O 1
ATOM 601 N N . ALA A 1 75 ? 20.159 -5.154 -9.940 1.00 94.81 75 ALA A N 1
ATOM 602 C CA . ALA A 1 75 ? 19.844 -4.169 -10.979 1.00 94.81 75 ALA A CA 1
ATOM 603 C C . ALA A 1 75 ? 18.351 -4.075 -11.314 1.00 94.81 75 ALA A C 1
ATOM 605 O O . ALA A 1 75 ? 17.945 -3.143 -12.014 1.00 94.81 75 ALA A O 1
ATOM 606 N N . LEU A 1 76 ? 17.525 -5.004 -10.826 1.00 95.25 76 LEU A N 1
ATOM 607 C CA . LEU A 1 76 ? 16.078 -4.978 -11.008 1.00 95.25 76 LEU A CA 1
ATOM 608 C C . LEU A 1 76 ? 15.417 -4.222 -9.850 1.00 95.25 76 LEU A C 1
ATOM 610 O O . LEU A 1 76 ? 15.540 -4.588 -8.677 1.00 95.25 76 LEU A O 1
ATOM 614 N N . TYR A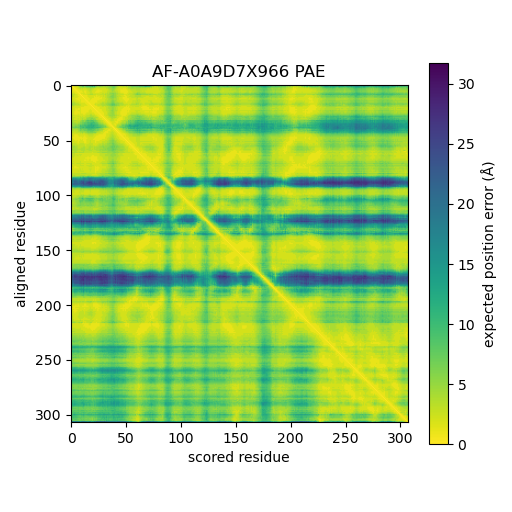 1 77 ? 14.725 -3.140 -10.207 1.00 94.88 77 TYR A N 1
ATOM 615 C CA . TYR A 1 77 ? 14.175 -2.143 -9.292 1.00 94.88 77 TYR A CA 1
ATOM 616 C C . TYR A 1 77 ? 12.644 -2.152 -9.359 1.00 94.88 77 TYR A C 1
ATOM 618 O O . TYR A 1 77 ? 12.057 -1.339 -10.082 1.00 94.88 77 TYR A O 1
ATOM 626 N N . PRO A 1 78 ? 11.981 -3.099 -8.671 1.00 95.25 78 PRO A N 1
ATOM 627 C CA . PRO A 1 78 ? 10.539 -3.054 -8.496 1.00 95.25 78 PRO A CA 1
ATOM 628 C C . PRO A 1 78 ? 10.167 -1.890 -7.570 1.00 95.25 78 PRO A C 1
ATOM 630 O O . PRO A 1 78 ? 10.869 -1.620 -6.593 1.00 95.25 78 PRO A O 1
ATOM 633 N N . CYS A 1 79 ? 9.045 -1.234 -7.839 1.00 94.69 79 CYS A N 1
ATOM 634 C CA . CYS A 1 79 ? 8.451 -0.296 -6.892 1.00 94.69 79 CYS A CA 1
ATOM 635 C C . CYS A 1 79 ? 6.927 -0.368 -6.906 1.00 94.69 79 CYS A C 1
ATOM 637 O O . CYS A 1 79 ? 6.310 -0.760 -7.906 1.00 94.69 79 CYS A O 1
ATOM 639 N N . PHE A 1 80 ? 6.348 0.038 -5.781 1.00 96.56 80 PHE A N 1
ATOM 640 C CA . PHE A 1 80 ? 4.923 0.240 -5.599 1.00 96.56 80 PHE A CA 1
ATOM 641 C C . PHE A 1 80 ? 4.709 1.514 -4.799 1.00 96.56 80 PHE A C 1
ATOM 643 O O . PHE A 1 80 ? 5.062 1.588 -3.622 1.00 96.56 80 PHE A O 1
ATOM 650 N N . TRP A 1 81 ? 4.138 2.509 -5.463 1.00 94.50 81 TRP A N 1
ATOM 651 C CA . TRP A 1 81 ? 3.900 3.818 -4.878 1.00 94.50 81 TRP A CA 1
ATOM 652 C C . TRP A 1 81 ? 2.595 4.410 -5.369 1.00 94.50 81 TRP A C 1
ATOM 654 O O . TRP A 1 81 ? 2.025 3.976 -6.372 1.00 94.50 81 TRP A O 1
ATOM 664 N N . MET A 1 82 ? 2.102 5.380 -4.623 1.00 93.62 82 MET A N 1
ATOM 665 C CA . MET A 1 82 ? 0.867 6.101 -4.861 1.00 93.62 82 MET A CA 1
ATOM 666 C C . MET A 1 82 ? 1.196 7.570 -5.087 1.00 93.62 82 MET A C 1
ATOM 668 O O . MET A 1 82 ? 2.149 8.073 -4.505 1.00 93.62 82 MET A O 1
ATOM 672 N N . TYR A 1 83 ? 0.453 8.234 -5.968 1.00 89.94 83 TYR A N 1
ATOM 673 C CA . TYR A 1 83 ? 0.659 9.637 -6.311 1.00 89.94 83 TYR A CA 1
ATOM 674 C C . TYR A 1 83 ? -0.675 10.344 -6.578 1.00 89.94 83 TYR A C 1
ATOM 676 O O . TYR A 1 83 ? -1.562 9.787 -7.232 1.00 89.94 83 TYR A O 1
ATOM 684 N N . GLY A 1 84 ? -0.822 11.569 -6.076 1.00 83.94 84 GLY A N 1
ATOM 685 C CA . GLY A 1 84 ? -2.009 12.411 -6.254 1.00 83.94 84 GLY A CA 1
ATOM 686 C C . GLY A 1 84 ? -2.035 13.088 -7.621 1.00 83.94 84 GLY A C 1
ATOM 687 O O . GLY A 1 84 ? -2.748 12.677 -8.543 1.00 83.94 84 GLY A O 1
ATOM 688 N N . THR A 1 85 ? -1.211 14.121 -7.774 1.00 72.94 85 THR A N 1
ATOM 689 C CA . THR A 1 85 ? -1.033 14.876 -9.019 1.00 72.94 85 THR A CA 1
ATOM 690 C C . THR A 1 85 ? 0.291 14.512 -9.696 1.00 72.94 85 THR A C 1
ATOM 692 O O . THR A 1 85 ? 1.205 13.967 -9.084 1.00 72.94 85 THR A O 1
ATOM 695 N N . ILE A 1 86 ? 0.402 14.745 -11.008 1.00 63.28 86 ILE A N 1
ATOM 696 C CA . ILE A 1 86 ? 1.635 14.445 -11.751 1.00 63.28 86 ILE A CA 1
ATOM 697 C C . ILE A 1 86 ? 2.556 15.667 -11.704 1.00 63.28 86 ILE A C 1
ATOM 699 O O . ILE A 1 86 ? 2.232 16.730 -12.245 1.00 63.28 86 ILE A O 1
ATOM 703 N N . TRP A 1 87 ? 3.745 15.489 -11.134 1.00 55.88 87 TRP A N 1
ATOM 704 C CA . TRP A 1 87 ? 4.844 16.448 -11.236 1.00 55.88 87 TRP A CA 1
ATOM 705 C C . TRP A 1 87 ? 5.232 16.684 -12.714 1.00 55.88 87 TRP A C 1
ATOM 707 O O . TRP A 1 87 ? 5.352 15.702 -13.454 1.00 55.88 87 TRP A O 1
ATOM 717 N N . PRO A 1 88 ? 5.472 17.923 -13.205 1.00 52.66 88 PRO A N 1
ATOM 718 C CA . PRO A 1 88 ? 5.560 19.212 -12.502 1.00 52.66 88 PRO A CA 1
ATOM 719 C C . PRO A 1 88 ? 4.373 20.168 -12.753 1.00 52.66 88 PRO A C 1
ATOM 721 O O . PRO A 1 88 ? 4.484 21.358 -12.467 1.00 52.66 88 PRO A O 1
ATOM 724 N N . TYR A 1 89 ? 3.270 19.713 -13.361 1.00 46.56 89 TYR A N 1
ATOM 725 C CA . TYR A 1 89 ? 2.229 20.628 -13.866 1.00 46.56 89 TYR A CA 1
ATOM 726 C C . TYR A 1 89 ? 1.496 21.402 -12.758 1.00 46.56 89 TYR A C 1
ATOM 728 O O . TYR A 1 89 ? 0.992 22.495 -13.015 1.00 46.56 89 TYR A O 1
ATOM 736 N N . GLN A 1 90 ? 1.471 20.864 -11.539 1.00 52.41 90 GLN A N 1
ATOM 737 C CA . GLN A 1 90 ? 0.959 21.506 -10.330 1.00 52.41 90 GLN A CA 1
ATOM 738 C C . GLN A 1 90 ? 1.911 21.124 -9.190 1.00 52.41 90 GLN A C 1
ATOM 740 O O . GLN A 1 90 ? 1.839 20.020 -8.671 1.00 52.41 90 GLN A O 1
ATOM 745 N N . MET A 1 91 ? 2.894 21.980 -8.879 1.00 52.06 91 MET A N 1
ATOM 746 C CA . MET A 1 91 ? 3.760 21.760 -7.706 1.00 52.06 91 MET A CA 1
ATOM 747 C C . MET A 1 91 ? 3.003 21.980 -6.393 1.00 52.06 91 MET A C 1
ATOM 749 O O . MET A 1 91 ? 3.417 21.472 -5.365 1.00 52.06 91 MET A O 1
ATOM 753 N N . THR A 1 92 ? 1.903 22.730 -6.427 1.00 54.34 92 THR A N 1
ATOM 754 C CA . THR A 1 92 ? 0.958 22.808 -5.315 1.00 54.34 92 THR A CA 1
ATOM 755 C C . THR A 1 92 ? 0.124 21.529 -5.302 1.00 54.34 92 THR A C 1
ATOM 757 O O . THR A 1 92 ? -0.381 21.144 -6.357 1.00 54.34 92 THR A O 1
ATOM 760 N N . ASP A 1 93 ? -0.033 20.900 -4.138 1.00 62.00 93 ASP A N 1
ATOM 761 C CA . ASP A 1 93 ? -0.863 19.703 -3.936 1.00 62.00 93 ASP A CA 1
ATOM 762 C C . ASP A 1 93 ? -0.272 18.408 -4.545 1.00 62.00 93 ASP A C 1
ATOM 764 O O . ASP A 1 93 ? -0.985 17.584 -5.132 1.00 62.00 93 ASP A O 1
ATOM 768 N N . TYR A 1 94 ? 1.053 18.225 -4.445 1.00 75.88 94 TYR A N 1
ATOM 769 C CA . TYR A 1 94 ? 1.697 16.942 -4.743 1.00 75.88 94 TYR A CA 1
ATOM 770 C C . TYR A 1 94 ? 1.760 16.058 -3.499 1.00 75.88 94 TYR A C 1
ATOM 772 O O . TYR A 1 94 ? 2.417 16.403 -2.514 1.00 75.88 94 TYR A O 1
ATOM 780 N N . ASP A 1 95 ? 1.142 14.884 -3.604 1.00 83.38 95 ASP A N 1
ATOM 781 C CA . ASP A 1 95 ? 1.183 13.847 -2.582 1.00 83.38 95 ASP A CA 1
ATOM 782 C C . ASP A 1 95 ? 1.699 12.540 -3.166 1.00 83.38 95 ASP A C 1
ATOM 784 O O . ASP A 1 95 ? 1.250 12.121 -4.235 1.00 83.38 95 ASP A O 1
ATOM 788 N N . GLU A 1 96 ? 2.594 11.874 -2.446 1.00 88.50 96 GLU A N 1
ATOM 789 C CA . GLU A 1 96 ? 3.153 10.576 -2.818 1.00 88.50 96 GLU A CA 1
ATOM 790 C C . GLU A 1 96 ? 3.322 9.693 -1.582 1.00 88.50 96 GLU A C 1
ATOM 792 O O . GLU A 1 96 ? 3.772 10.148 -0.530 1.00 88.50 96 GLU A O 1
ATOM 797 N N . ILE A 1 97 ? 2.932 8.426 -1.709 1.00 91.44 97 ILE A N 1
ATOM 798 C CA . ILE A 1 97 ? 3.132 7.387 -0.696 1.00 91.44 97 ILE A CA 1
ATOM 799 C C . ILE A 1 97 ? 3.892 6.238 -1.355 1.00 91.44 97 ILE A C 1
ATOM 801 O O . ILE A 1 97 ? 3.318 5.465 -2.126 1.00 91.44 97 ILE A O 1
ATOM 805 N N . ASP A 1 98 ? 5.162 6.072 -1.006 1.00 93.12 98 ASP A N 1
ATOM 806 C CA . ASP A 1 98 ? 5.967 4.942 -1.461 1.00 93.12 98 ASP A CA 1
ATOM 807 C C . ASP A 1 98 ? 5.764 3.765 -0.514 1.00 93.12 98 ASP A C 1
ATOM 809 O O . ASP A 1 98 ? 6.371 3.693 0.554 1.00 93.12 98 ASP A O 1
ATOM 813 N N . VAL A 1 99 ? 4.900 2.820 -0.894 1.00 95.25 99 VAL A N 1
ATOM 814 C CA . VAL A 1 99 ? 4.659 1.600 -0.104 1.00 95.25 99 VAL A CA 1
ATOM 815 C C . VAL A 1 99 ? 5.931 0.755 -0.032 1.00 95.25 99 VAL A C 1
ATOM 817 O O . VAL A 1 99 ? 6.254 0.208 1.027 1.00 95.25 99 VAL A O 1
ATOM 820 N N . PHE A 1 100 ? 6.658 0.666 -1.150 1.00 93.81 100 PHE A N 1
ATOM 821 C CA . PHE A 1 100 ? 8.083 0.349 -1.162 1.00 93.81 100 PHE A CA 1
ATOM 822 C C . PHE A 1 100 ? 8.769 0.792 -2.465 1.00 93.81 100 PHE A C 1
ATOM 824 O O . PHE A 1 100 ? 8.207 0.704 -3.563 1.00 93.81 100 PHE A O 1
ATOM 831 N N . GLU A 1 101 ? 10.053 1.122 -2.355 1.00 90.81 101 GLU A N 1
ATOM 832 C CA . GLU A 1 101 ? 10.974 1.278 -3.484 1.00 90.81 101 GLU A CA 1
ATOM 833 C C . GLU A 1 101 ? 12.387 0.771 -3.138 1.00 90.81 101 GLU A C 1
ATOM 835 O O . GLU A 1 101 ? 12.742 0.597 -1.971 1.00 90.81 101 GLU A O 1
ATOM 840 N N . LYS A 1 102 ? 13.222 0.562 -4.161 1.00 87.94 102 LYS A N 1
ATOM 841 C CA . LYS A 1 102 ? 14.672 0.393 -3.993 1.00 87.94 102 LYS A CA 1
ATOM 842 C C . LYS A 1 102 ? 15.384 1.728 -4.212 1.00 87.94 102 LYS A C 1
ATOM 844 O O . LYS A 1 102 ? 15.120 2.403 -5.205 1.00 87.94 102 LYS A O 1
ATOM 849 N N . SER A 1 103 ? 16.379 2.031 -3.375 1.00 83.06 103 SER A N 1
ATOM 850 C CA . SER A 1 103 ? 17.214 3.225 -3.545 1.00 83.06 103 SER A CA 1
ATOM 851 C C . SER A 1 103 ? 18.021 3.179 -4.844 1.00 83.06 103 SER A C 1
ATOM 853 O O . SER A 1 103 ? 18.852 2.288 -5.055 1.00 83.06 103 SER A O 1
ATOM 855 N N . LEU A 1 104 ? 17.809 4.171 -5.714 1.00 76.69 104 LEU A N 1
ATOM 856 C CA . LEU A 1 104 ? 18.582 4.349 -6.953 1.00 76.69 104 LEU A CA 1
ATOM 857 C C . LEU A 1 104 ? 20.055 4.685 -6.691 1.00 76.69 104 LEU A C 1
ATOM 859 O O . LEU A 1 104 ? 20.898 4.376 -7.527 1.00 76.69 104 LEU A O 1
ATOM 863 N N . TYR A 1 105 ? 20.359 5.290 -5.541 1.00 79.12 105 TYR A N 1
ATOM 864 C CA . TYR A 1 105 ? 21.696 5.785 -5.203 1.00 79.12 105 TYR A CA 1
ATOM 865 C C . TYR A 1 105 ? 22.516 4.791 -4.382 1.00 79.12 105 TYR A C 1
ATOM 867 O O . TYR A 1 105 ? 23.740 4.789 -4.471 1.00 79.12 105 TYR A O 1
ATOM 875 N N . ILE A 1 106 ? 21.848 3.950 -3.587 1.00 84.25 106 ILE A N 1
ATOM 876 C CA . ILE A 1 106 ? 22.485 2.935 -2.743 1.00 84.25 106 ILE A CA 1
ATOM 877 C C . ILE A 1 106 ? 21.874 1.574 -3.104 1.00 84.25 106 ILE A C 1
ATOM 879 O O . ILE A 1 106 ? 20.924 1.133 -2.451 1.00 84.25 106 ILE A O 1
ATOM 883 N N . PRO A 1 107 ? 22.367 0.907 -4.167 1.00 85.44 107 PRO A N 1
ATOM 884 C CA . PRO A 1 107 ? 21.860 -0.400 -4.557 1.00 85.44 107 PRO A CA 1
ATOM 885 C C . PRO A 1 107 ? 22.044 -1.414 -3.427 1.00 85.44 107 PRO A C 1
ATOM 887 O O . PRO A 1 107 ? 23.162 -1.671 -2.982 1.00 85.44 107 PRO A O 1
ATOM 890 N N . SER A 1 108 ? 20.944 -2.009 -2.970 1.00 87.75 108 SER A N 1
ATOM 891 C CA . SER A 1 108 ? 20.959 -3.035 -1.931 1.00 87.75 108 SER A CA 1
ATOM 892 C C . SER A 1 108 ? 19.758 -3.974 -2.061 1.00 87.75 108 SER A C 1
ATOM 894 O O . SER A 1 108 ? 18.673 -3.583 -2.488 1.00 87.75 108 SER A O 1
ATOM 896 N N . ASN A 1 109 ? 19.967 -5.234 -1.681 1.00 87.62 109 ASN A N 1
ATOM 897 C CA . ASN A 1 109 ? 18.927 -6.260 -1.580 1.00 87.62 109 ASN A CA 1
ATOM 898 C C . ASN A 1 109 ? 18.407 -6.439 -0.140 1.00 87.62 109 ASN A C 1
ATOM 900 O O . ASN A 1 109 ? 17.471 -7.210 0.084 1.00 87.62 109 ASN A O 1
ATOM 904 N N . SER A 1 110 ? 19.011 -5.749 0.829 1.00 87.94 110 SER A N 1
ATOM 905 C CA . SER A 1 110 ? 18.603 -5.717 2.239 1.00 87.94 110 SER A CA 1
ATOM 906 C C . SER A 1 110 ? 17.969 -4.384 2.638 1.00 87.94 110 SER A C 1
ATOM 908 O O . SER A 1 110 ? 17.659 -4.186 3.808 1.00 87.94 110 SER A O 1
ATOM 910 N N . MET A 1 111 ? 17.771 -3.467 1.687 1.00 87.81 111 MET A N 1
ATOM 911 C CA . MET A 1 111 ? 17.175 -2.160 1.943 1.00 87.81 111 MET A CA 1
ATOM 912 C C . MET A 1 111 ? 15.988 -1.914 1.023 1.00 87.81 111 MET A C 1
ATOM 914 O O . MET A 1 111 ? 16.048 -2.194 -0.176 1.00 87.81 111 MET A O 1
ATOM 918 N N . LEU A 1 112 ? 14.932 -1.347 1.593 1.00 89.56 112 LEU A N 1
ATOM 919 C CA . LEU A 1 112 ? 13.813 -0.756 0.868 1.00 89.56 112 LEU A CA 1
ATOM 920 C C . LEU A 1 112 ? 13.546 0.622 1.465 1.00 89.56 112 LEU A C 1
ATOM 922 O O . LEU A 1 112 ? 13.850 0.865 2.631 1.00 89.56 112 LEU A O 1
ATOM 926 N N . MET A 1 113 ? 12.978 1.526 0.684 1.00 87.62 113 MET A N 1
ATOM 927 C CA . MET A 1 113 ? 12.512 2.810 1.195 1.00 87.62 113 MET A CA 1
ATOM 928 C C . MET A 1 113 ? 10.992 2.798 1.274 1.00 87.62 113 MET A C 1
ATOM 930 O O . MET A 1 113 ? 10.326 2.185 0.438 1.00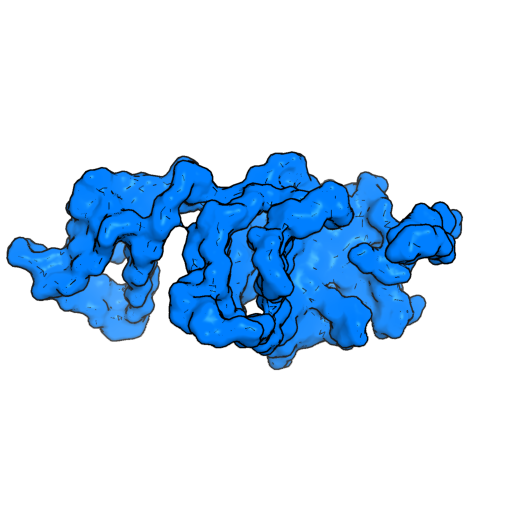 87.62 113 MET A O 1
ATOM 934 N N . GLN A 1 114 ? 10.478 3.455 2.304 1.00 88.38 114 GLN A N 1
ATOM 935 C CA . GLN A 1 114 ? 9.074 3.794 2.467 1.00 88.38 114 GLN A CA 1
ATOM 936 C C . GLN A 1 114 ? 9.040 5.290 2.708 1.00 88.38 114 GLN A C 1
ATOM 938 O O . GLN A 1 114 ? 9.648 5.774 3.661 1.00 88.38 114 GLN A O 1
ATOM 943 N N . ASN A 1 115 ? 8.394 6.035 1.829 1.00 84.00 115 ASN A N 1
ATOM 944 C CA . ASN A 1 115 ? 8.375 7.482 1.941 1.00 84.00 115 ASN A CA 1
ATOM 945 C C . ASN A 1 115 ? 6.962 8.010 1.862 1.00 84.00 115 ASN A C 1
ATOM 947 O O . ASN A 1 115 ? 6.030 7.375 1.367 1.00 84.00 115 ASN A O 1
ATOM 951 N N . PHE A 1 116 ? 6.856 9.232 2.345 1.00 81.19 116 PHE A N 1
ATOM 952 C CA . PHE A 1 116 ? 5.697 10.059 2.198 1.00 81.19 116 PHE A CA 1
ATOM 953 C C . PHE A 1 116 ? 6.143 11.465 1.814 1.00 81.19 116 PHE A C 1
ATOM 955 O O . PHE A 1 116 ? 6.945 12.100 2.507 1.00 81.19 116 PHE A O 1
ATOM 962 N N . TYR A 1 117 ? 5.600 11.955 0.711 1.00 78.69 117 TYR A N 1
ATOM 963 C CA . TYR A 1 117 ? 5.750 13.333 0.281 1.00 78.69 117 TYR A CA 1
ATOM 964 C C . TYR A 1 117 ? 4.385 13.993 0.328 1.00 78.69 117 TYR A C 1
ATOM 966 O O . TYR A 1 117 ? 3.414 13.438 -0.180 1.00 78.69 117 TYR A O 1
ATOM 974 N N . HIS A 1 118 ? 4.321 15.170 0.939 1.00 74.38 118 HIS A N 1
ATOM 975 C CA . HIS A 1 118 ? 3.094 15.944 1.035 1.00 74.38 118 HIS A CA 1
ATOM 976 C C . HIS A 1 118 ? 3.420 17.421 0.969 1.00 74.38 118 HIS A C 1
ATOM 978 O O . HIS A 1 118 ? 4.011 17.996 1.892 1.00 74.38 118 HIS A O 1
ATOM 984 N N . ASP A 1 119 ? 3.069 18.018 -0.163 1.00 64.31 119 ASP A N 1
ATOM 985 C CA . ASP A 1 119 ? 3.256 19.436 -0.412 1.00 64.31 119 ASP A CA 1
ATOM 986 C C . ASP A 1 119 ? 1.957 20.197 -0.133 1.00 64.31 119 ASP A C 1
ATOM 988 O O . ASP A 1 119 ? 1.011 20.173 -0.917 1.00 64.31 119 ASP A O 1
ATOM 992 N N . THR A 1 120 ? 1.925 20.910 0.994 1.00 56.75 120 THR A N 1
ATOM 993 C CA . THR A 1 120 ? 0.808 21.785 1.382 1.00 56.75 120 THR A CA 1
ATOM 994 C C . THR A 1 120 ? 0.921 23.206 0.824 1.00 56.75 120 THR A C 1
ATOM 996 O O . THR A 1 120 ? 0.159 24.086 1.229 1.00 56.75 120 THR A O 1
ATOM 999 N N . GLY A 1 121 ? 1.907 23.491 -0.034 1.00 53.25 121 GLY A N 1
ATOM 1000 C CA . GLY A 1 121 ? 2.210 24.851 -0.486 1.00 53.25 121 GLY A CA 1
ATOM 1001 C C . GLY A 1 121 ? 2.785 25.757 0.613 1.00 53.25 121 GLY A C 1
ATOM 1002 O O . GLY A 1 121 ? 2.867 26.975 0.432 1.00 53.25 121 GLY A O 1
ATOM 1003 N N . LEU A 1 122 ? 3.177 25.190 1.762 1.00 53.53 122 LEU A N 1
ATOM 1004 C CA . LEU A 1 122 ? 3.857 25.906 2.842 1.00 53.53 122 LEU A CA 1
ATOM 1005 C C . LEU A 1 122 ? 5.362 26.078 2.536 1.00 53.53 122 LEU A C 1
ATOM 1007 O O . LEU A 1 122 ? 5.942 25.272 1.811 1.00 53.53 122 LEU A O 1
ATOM 1011 N N . PRO A 1 123 ? 6.039 27.095 3.116 1.00 49.44 123 PRO A N 1
ATOM 1012 C CA . PRO A 1 123 ? 7.459 27.380 2.852 1.00 49.44 123 PRO A CA 1
ATOM 1013 C C . PRO A 1 123 ? 8.415 26.224 3.177 1.00 49.44 123 PRO A C 1
ATOM 1015 O O . PRO A 1 123 ? 9.551 26.205 2.709 1.00 49.44 123 PRO A O 1
ATOM 1018 N N . THR A 1 124 ? 7.969 25.282 4.004 1.00 47.53 124 THR A N 1
ATOM 1019 C CA . THR A 1 124 ? 8.686 24.062 4.353 1.00 47.53 124 THR A CA 1
ATOM 1020 C C . THR A 1 124 ? 7.981 22.882 3.702 1.00 47.53 124 THR A C 1
ATOM 1022 O O . THR A 1 124 ? 6.905 22.478 4.143 1.00 47.53 124 THR A O 1
ATOM 1025 N N . TRP A 1 125 ? 8.599 22.322 2.665 1.00 49.34 125 TRP A N 1
ATOM 1026 C CA . TRP A 1 125 ? 8.249 21.001 2.155 1.00 49.34 125 TRP A CA 1
ATOM 1027 C C . TRP A 1 125 ? 8.311 19.989 3.298 1.00 49.34 125 TRP A C 1
ATOM 1029 O O . TRP A 1 125 ? 9.379 19.782 3.880 1.00 49.34 125 TRP A O 1
ATOM 1039 N N . ASN A 1 126 ? 7.189 19.348 3.617 1.00 56.72 126 ASN A N 1
ATOM 1040 C CA . ASN A 1 126 ? 7.185 18.241 4.562 1.00 56.72 126 ASN A CA 1
ATOM 1041 C C . ASN A 1 126 ? 7.439 16.954 3.787 1.00 56.72 126 ASN A C 1
ATOM 1043 O O . ASN A 1 126 ? 6.533 16.241 3.364 1.00 56.72 126 ASN A O 1
ATOM 1047 N N . LYS A 1 127 ? 8.726 16.697 3.568 1.00 61.44 127 LYS A N 1
ATOM 1048 C CA . LYS A 1 127 ? 9.220 15.426 3.059 1.00 61.44 127 LYS A CA 1
ATOM 1049 C C . LYS A 1 127 ? 9.518 14.520 4.247 1.00 61.44 127 LYS A C 1
ATOM 1051 O O . LYS A 1 127 ? 10.326 14.878 5.100 1.00 61.44 127 LYS A O 1
ATOM 1056 N N . LEU A 1 128 ? 8.892 13.350 4.284 1.00 64.88 128 LEU A N 1
ATOM 1057 C CA . LEU A 1 128 ? 9.240 12.285 5.213 1.00 64.88 128 LEU A CA 1
ATOM 1058 C C . LEU A 1 128 ? 9.768 11.103 4.414 1.00 64.88 128 LEU A C 1
ATOM 1060 O O . LEU A 1 128 ? 9.017 10.278 3.900 1.00 64.88 128 LEU A O 1
ATOM 1064 N N . CYS A 1 129 ? 11.090 11.043 4.304 1.00 66.56 129 CYS A N 1
ATOM 1065 C CA . CYS A 1 129 ? 11.772 9.878 3.771 1.00 66.56 129 CYS A CA 1
ATOM 1066 C C . CYS A 1 129 ? 12.168 8.936 4.892 1.00 66.56 129 CYS A C 1
ATOM 1068 O O . CYS A 1 129 ? 12.732 9.370 5.900 1.00 66.56 129 CYS A O 1
ATOM 1070 N N . GLN A 1 130 ? 11.949 7.645 4.666 1.00 69.06 130 GLN A N 1
ATOM 1071 C CA . GLN A 1 130 ? 12.491 6.607 5.517 1.00 69.06 130 GLN A CA 1
ATOM 1072 C C . GLN A 1 130 ? 13.143 5.525 4.671 1.00 69.06 130 GLN A C 1
ATOM 1074 O O . GLN A 1 130 ? 12.556 4.931 3.769 1.00 69.06 130 GLN A O 1
ATOM 1079 N N . THR A 1 131 ? 14.396 5.243 5.004 1.00 76.94 131 THR A N 1
ATOM 1080 C CA . THR A 1 131 ? 15.096 4.071 4.489 1.00 76.94 131 THR A CA 1
ATOM 1081 C C . THR A 1 131 ? 15.052 2.987 5.551 1.00 76.94 131 THR A C 1
ATOM 1083 O O . THR A 1 131 ? 15.468 3.209 6.687 1.00 76.94 131 THR A O 1
ATOM 1086 N N . LEU A 1 132 ? 14.543 1.818 5.184 1.00 76.81 132 LEU A N 1
ATOM 1087 C CA . LEU A 1 132 ? 14.502 0.648 6.041 1.00 76.81 132 LEU A CA 1
ATOM 1088 C C . LEU A 1 132 ? 15.608 -0.315 5.632 1.00 76.81 132 LEU A C 1
ATOM 1090 O O . LEU A 1 132 ? 15.656 -0.785 4.494 1.00 76.81 132 LEU A O 1
ATOM 1094 N N . GLU A 1 133 ? 16.485 -0.619 6.580 1.00 83.00 133 GLU A N 1
ATOM 1095 C CA . GLU A 1 133 ? 17.488 -1.666 6.447 1.00 83.00 133 GLU A CA 1
ATOM 1096 C C . GLU A 1 133 ? 17.044 -2.898 7.236 1.00 83.00 133 GLU A C 1
ATOM 1098 O O . GLU A 1 133 ? 16.614 -2.805 8.387 1.00 83.00 133 GLU A O 1
ATOM 1103 N N . PHE A 1 134 ? 17.135 -4.064 6.604 1.00 78.81 134 PHE A N 1
ATOM 1104 C CA . PHE A 1 134 ? 16.651 -5.320 7.153 1.00 78.81 134 PHE A CA 1
ATOM 1105 C C . PHE A 1 134 ? 17.776 -6.344 7.254 1.00 78.81 134 PHE A C 1
ATOM 1107 O O . PHE A 1 134 ? 18.571 -6.525 6.335 1.00 78.81 134 PHE A O 1
ATOM 1114 N N . ASN A 1 135 ? 17.776 -7.106 8.348 1.00 75.94 135 ASN A N 1
ATOM 1115 C CA . ASN A 1 135 ? 18.714 -8.217 8.540 1.00 75.94 135 ASN A CA 1
ATOM 1116 C C . ASN A 1 135 ? 18.445 -9.398 7.589 1.00 75.94 135 ASN A C 1
ATOM 1118 O O . ASN A 1 135 ? 19.307 -10.255 7.406 1.00 75.94 135 ASN A O 1
ATOM 1122 N N . GLN A 1 136 ? 17.239 -9.474 7.020 1.00 76.06 136 GLN A N 1
ATOM 1123 C CA . GLN A 1 136 ? 16.823 -10.501 6.069 1.00 76.06 136 GLN A CA 1
ATOM 1124 C C . GLN A 1 136 ? 16.343 -9.836 4.781 1.00 76.06 136 GLN A C 1
ATOM 1126 O O . GLN A 1 136 ? 15.705 -8.786 4.815 1.00 76.06 136 GLN A O 1
ATOM 1131 N N . SER A 1 137 ? 16.660 -10.450 3.644 1.00 83.50 137 SER A N 1
ATOM 1132 C CA . SER A 1 137 ? 16.266 -9.921 2.342 1.00 83.50 137 SER A CA 1
ATOM 1133 C C . SER A 1 137 ? 14.800 -10.221 2.040 1.00 83.50 137 SER A C 1
ATOM 1135 O O . SER A 1 137 ? 14.327 -11.324 2.304 1.00 83.50 137 SER A O 1
ATOM 1137 N N . TYR A 1 138 ? 14.110 -9.257 1.429 1.00 89.25 138 TYR A N 1
ATOM 1138 C CA . TYR A 1 138 ? 12.776 -9.451 0.856 1.00 89.25 138 TYR A CA 1
ATOM 1139 C C . TYR A 1 138 ? 12.804 -9.763 -0.644 1.00 89.25 138 TYR A C 1
ATOM 1141 O O . TYR A 1 138 ? 11.750 -9.954 -1.246 1.00 89.25 138 TYR A O 1
ATOM 1149 N N . VAL A 1 139 ? 13.982 -9.828 -1.270 1.00 92.19 139 VAL A N 1
ATOM 1150 C CA . VAL A 1 139 ? 14.093 -10.204 -2.683 1.00 92.19 139 VAL A CA 1
ATOM 1151 C C . VAL A 1 139 ? 14.232 -11.714 -2.857 1.00 92.19 139 VAL A C 1
ATOM 1153 O O . VAL A 1 139 ? 14.676 -12.422 -1.959 1.00 92.19 139 VAL A O 1
ATOM 1156 N N . GLY A 1 140 ? 13.844 -12.225 -4.022 1.00 93.38 140 GLY A N 1
ATOM 1157 C CA . GLY A 1 140 ? 13.883 -13.653 -4.324 1.00 93.38 140 GLY A CA 1
ATOM 1158 C C . GLY A 1 140 ? 12.762 -14.473 -3.681 1.00 93.38 140 GLY A C 1
ATOM 1159 O O . GLY A 1 140 ? 12.813 -15.700 -3.748 1.00 93.38 140 GLY A O 1
ATOM 1160 N N . GLN A 1 141 ? 11.749 -13.829 -3.095 1.00 94.75 141 GLN A N 1
ATOM 1161 C CA . GLN A 1 141 ? 10.624 -14.485 -2.426 1.00 94.75 141 GLN A CA 1
ATOM 1162 C C . GLN A 1 141 ? 9.319 -13.692 -2.578 1.00 94.75 141 GLN A C 1
ATOM 1164 O O . GLN A 1 141 ? 9.332 -12.529 -2.990 1.00 94.75 141 GLN A O 1
ATOM 1169 N N . GLU A 1 142 ? 8.194 -14.335 -2.254 1.00 96.75 142 GLU A N 1
ATOM 1170 C CA . GLU A 1 142 ? 6.895 -13.665 -2.157 1.00 96.75 142 GLU A CA 1
ATOM 1171 C C . GLU A 1 142 ? 6.768 -12.920 -0.823 1.00 96.75 142 GLU A C 1
ATOM 1173 O O . GLU A 1 142 ? 7.099 -13.463 0.228 1.00 96.75 142 GLU A O 1
ATOM 1178 N N . ASN A 1 143 ? 6.241 -11.698 -0.866 1.00 97.25 143 ASN A N 1
ATOM 1179 C CA . ASN A 1 143 ? 5.936 -10.890 0.311 1.00 97.25 143 ASN A CA 1
ATOM 1180 C C . ASN A 1 143 ? 4.609 -10.154 0.120 1.00 97.25 143 ASN A C 1
ATOM 1182 O O . ASN A 1 143 ? 4.133 -9.989 -1.006 1.00 97.25 143 ASN A O 1
ATOM 1186 N N . ILE A 1 144 ? 4.039 -9.682 1.225 1.00 98.44 144 ILE A N 1
ATOM 1187 C CA . ILE A 1 144 ? 2.890 -8.780 1.246 1.00 98.44 144 ILE A CA 1
ATOM 1188 C C . ILE A 1 144 ? 3.378 -7.417 1.722 1.00 98.44 144 ILE A C 1
ATOM 1190 O O . ILE A 1 144 ? 3.853 -7.294 2.848 1.00 98.44 144 ILE A O 1
ATOM 1194 N N . PHE A 1 145 ? 3.248 -6.402 0.879 1.00 97.88 145 PHE A N 1
ATOM 1195 C CA . PHE A 1 145 ? 3.503 -5.009 1.234 1.00 97.88 145 PHE A CA 1
ATOM 1196 C C . PHE A 1 145 ? 2.174 -4.287 1.354 1.00 97.88 145 PHE A C 1
ATOM 1198 O O . PHE A 1 145 ? 1.317 -4.455 0.486 1.00 97.88 145 PHE A O 1
ATOM 1205 N N . ALA A 1 146 ? 1.997 -3.486 2.398 1.00 97.94 146 ALA A N 1
ATOM 1206 C CA . ALA A 1 146 ? 0.761 -2.745 2.575 1.00 97.94 146 ALA A CA 1
ATOM 1207 C C . ALA A 1 146 ? 0.975 -1.368 3.188 1.00 97.94 146 ALA A C 1
ATOM 1209 O O . ALA A 1 146 ? 1.961 -1.121 3.884 1.00 97.94 146 ALA A O 1
ATOM 1210 N N . VAL A 1 147 ? -0.001 -0.500 2.950 1.00 96.69 147 VAL A N 1
ATOM 1211 C CA . VAL A 1 147 ? -0.154 0.779 3.627 1.00 96.69 147 VAL A CA 1
ATOM 1212 C C . VAL A 1 147 ? -1.591 0.925 4.126 1.00 96.69 147 VAL A C 1
ATOM 1214 O O . VAL A 1 147 ? -2.546 0.686 3.390 1.00 96.69 147 VAL A O 1
ATOM 1217 N N . GLU A 1 148 ? -1.749 1.300 5.391 1.00 96.00 148 GLU A N 1
ATOM 1218 C CA . GLU A 1 148 ? -2.996 1.815 5.946 1.00 96.00 148 GLU A CA 1
ATOM 1219 C C . GLU A 1 148 ? -2.910 3.339 5.916 1.00 96.00 148 GLU A C 1
ATOM 1221 O O . GLU A 1 148 ? -2.124 3.933 6.649 1.00 96.00 148 GLU A O 1
ATOM 1226 N N . TRP A 1 149 ? -3.690 3.969 5.046 1.00 94.50 149 TRP A N 1
ATOM 1227 C CA . TRP A 1 149 ? -3.753 5.417 4.912 1.00 94.50 149 TRP A CA 1
ATOM 1228 C C . TRP A 1 149 ? -5.058 5.932 5.508 1.00 94.50 149 TRP A C 1
ATOM 1230 O O . TRP A 1 149 ? -6.146 5.668 4.995 1.00 94.50 149 TRP A O 1
ATOM 1240 N N . LEU A 1 150 ? -4.944 6.683 6.599 1.00 92.75 150 LEU A N 1
ATOM 1241 C CA . LEU A 1 150 ? -6.058 7.291 7.314 1.00 92.75 150 LEU A CA 1
ATOM 1242 C C . LEU A 1 150 ? -5.903 8.820 7.334 1.00 92.75 150 LEU A C 1
ATOM 1244 O O . LEU A 1 150 ? -4.810 9.333 7.086 1.00 92.75 150 LEU A O 1
ATOM 1248 N N . PRO A 1 151 ? -6.961 9.575 7.680 1.00 88.94 151 PRO A N 1
ATOM 1249 C CA . PRO A 1 151 ? -6.914 11.041 7.667 1.00 88.94 151 PRO A CA 1
ATOM 1250 C C . PRO A 1 151 ? -5.871 11.671 8.607 1.00 88.94 151 PRO A C 1
ATOM 1252 O O . PRO A 1 151 ? -5.494 12.827 8.425 1.00 88.94 151 PRO A O 1
ATOM 1255 N N . GLU A 1 152 ? -5.399 10.940 9.620 1.00 86.19 152 GLU A N 1
ATOM 1256 C CA . GLU A 1 152 ? -4.469 11.455 10.640 1.00 86.19 152 GLU A CA 1
ATOM 1257 C C . GLU A 1 152 ? -3.217 10.590 10.823 1.00 86.19 152 GLU A C 1
ATOM 1259 O O . GLU A 1 152 ? -2.314 10.964 11.573 1.00 86.19 152 GLU A O 1
ATOM 1264 N N . GLU A 1 153 ? -3.124 9.457 10.128 1.00 88.50 153 GLU A N 1
ATOM 1265 C CA . GLU A 1 153 ? -1.982 8.558 10.236 1.00 88.50 153 GLU A CA 1
ATOM 1266 C C . GLU A 1 153 ? -1.800 7.691 8.989 1.00 88.50 153 GLU A C 1
ATOM 1268 O O . GLU A 1 153 ? -2.761 7.335 8.308 1.00 88.50 153 GLU A O 1
ATOM 1273 N N . ILE A 1 154 ? -0.548 7.335 8.719 1.00 90.62 154 ILE A N 1
ATOM 1274 C CA . ILE A 1 154 ? -0.154 6.366 7.702 1.00 90.62 154 ILE A CA 1
ATOM 1275 C C . ILE A 1 154 ? 0.657 5.277 8.395 1.00 90.62 154 ILE A C 1
ATOM 1277 O O . ILE A 1 154 ? 1.585 5.576 9.143 1.00 90.62 154 ILE A O 1
ATOM 1281 N N . HIS A 1 155 ? 0.325 4.016 8.146 1.00 92.56 155 HIS A N 1
ATOM 1282 C CA . HIS A 1 155 ? 1.045 2.863 8.683 1.00 92.56 155 HIS A CA 1
ATOM 1283 C C . HIS A 1 155 ? 1.492 1.957 7.553 1.00 92.56 155 HIS A C 1
ATOM 1285 O O . HIS A 1 155 ? 0.688 1.574 6.709 1.00 92.56 155 HIS A O 1
ATOM 1291 N N . PHE A 1 156 ? 2.762 1.582 7.550 1.00 94.31 156 PHE A N 1
ATOM 1292 C CA . PHE A 1 156 ? 3.331 0.692 6.551 1.00 94.31 156 PHE A CA 1
ATOM 1293 C C . PHE A 1 156 ? 3.560 -0.698 7.127 1.00 94.31 156 PHE A C 1
ATOM 1295 O O . PHE A 1 156 ? 3.958 -0.846 8.284 1.00 94.31 156 PHE A O 1
ATOM 1302 N N . TYR A 1 157 ? 3.351 -1.720 6.299 1.00 95.75 157 TYR A N 1
ATOM 1303 C CA . TYR A 1 157 ? 3.477 -3.111 6.708 1.00 95.75 157 TYR A CA 1
ATOM 1304 C C . TYR A 1 157 ? 4.249 -3.942 5.694 1.00 95.75 157 TYR A C 1
ATOM 1306 O O . TYR A 1 157 ? 4.088 -3.787 4.481 1.00 95.75 157 TYR A O 1
ATOM 1314 N N . ILE A 1 158 ? 5.013 -4.903 6.214 1.00 95.56 158 ILE A N 1
ATOM 1315 C CA . ILE A 1 158 ? 5.592 -5.999 5.437 1.00 95.56 158 ILE A CA 1
ATOM 1316 C C . ILE A 1 158 ? 5.218 -7.320 6.110 1.00 95.56 158 ILE A C 1
ATOM 1318 O O . ILE A 1 158 ? 5.492 -7.537 7.292 1.00 95.56 158 ILE A O 1
ATOM 1322 N N . ASN A 1 159 ? 4.575 -8.215 5.359 1.00 96.06 159 ASN A N 1
ATOM 1323 C CA . ASN A 1 159 ? 4.084 -9.515 5.823 1.00 96.06 159 ASN A CA 1
ATOM 1324 C C . ASN A 1 159 ? 3.221 -9.407 7.097 1.00 96.06 159 ASN A C 1
ATOM 1326 O O . ASN A 1 159 ? 3.333 -10.225 8.006 1.00 96.06 159 ASN A O 1
ATOM 1330 N N . GLY A 1 160 ? 2.388 -8.362 7.170 1.00 94.25 160 GLY A N 1
ATOM 1331 C CA . GLY A 1 160 ? 1.508 -8.072 8.308 1.00 94.25 160 GLY A CA 1
ATOM 1332 C C . GLY A 1 160 ? 2.184 -7.389 9.504 1.00 94.25 160 GLY A C 1
ATOM 1333 O O . GLY A 1 160 ? 1.487 -6.956 10.416 1.00 94.25 160 GLY A O 1
ATOM 1334 N N . ASN A 1 161 ? 3.511 -7.239 9.504 1.00 92.75 161 ASN A N 1
ATOM 1335 C CA . ASN A 1 161 ? 4.235 -6.556 10.576 1.00 92.75 161 ASN A CA 1
ATOM 1336 C C . ASN A 1 161 ? 4.350 -5.062 10.275 1.00 92.75 161 ASN A C 1
ATOM 1338 O O . ASN A 1 161 ? 4.766 -4.697 9.176 1.00 92.75 161 ASN A O 1
A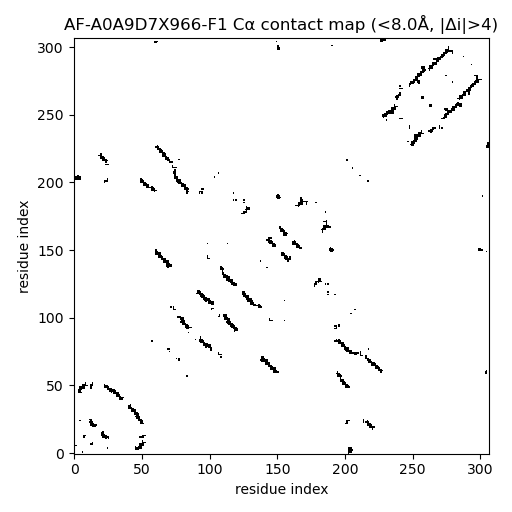TOM 1342 N N . LEU A 1 162 ? 4.022 -4.216 11.255 1.00 91.69 162 LEU A N 1
ATOM 1343 C CA . LEU A 1 162 ? 4.210 -2.767 11.169 1.00 91.69 162 LEU A CA 1
ATOM 1344 C C . LEU A 1 162 ? 5.707 -2.452 11.039 1.00 91.69 162 LEU A C 1
ATOM 1346 O O . LEU A 1 162 ? 6.491 -2.814 11.916 1.00 91.69 162 LEU A O 1
ATOM 1350 N N . THR A 1 163 ? 6.100 -1.774 9.964 1.00 89.56 163 THR A N 1
ATOM 1351 C CA . THR A 1 163 ? 7.489 -1.346 9.730 1.00 89.56 163 THR A CA 1
ATOM 1352 C C . THR A 1 163 ? 7.701 0.124 10.041 1.00 89.56 163 THR A C 1
ATOM 1354 O O . THR A 1 163 ? 8.765 0.506 10.526 1.00 89.56 163 THR A O 1
ATOM 1357 N N . SER A 1 164 ? 6.686 0.945 9.785 1.00 85.88 164 SER A N 1
ATOM 1358 C CA . SER A 1 164 ? 6.719 2.374 10.057 1.00 85.88 164 SER A CA 1
ATOM 1359 C C . SER A 1 164 ? 5.326 2.938 10.286 1.00 85.88 164 SER A C 1
ATOM 1361 O O . SER A 1 164 ? 4.337 2.404 9.787 1.00 85.88 164 SER A O 1
ATOM 1363 N N . SER A 1 165 ? 5.264 4.038 11.031 1.00 86.69 165 SER A N 1
ATOM 1364 C CA . SER A 1 165 ? 4.057 4.824 11.236 1.00 86.69 165 SER A CA 1
ATOM 1365 C C . SER A 1 165 ? 4.376 6.312 11.181 1.00 86.69 165 SER A C 1
ATOM 1367 O O . SER A 1 165 ? 5.347 6.767 11.780 1.00 86.69 165 SER A O 1
ATOM 1369 N N . ILE A 1 166 ? 3.526 7.069 10.500 1.00 83.19 166 ILE A N 1
ATOM 1370 C CA . ILE A 1 166 ? 3.575 8.523 10.441 1.00 83.19 166 ILE A CA 1
ATOM 1371 C C . ILE A 1 166 ? 2.264 9.043 11.012 1.00 83.19 166 ILE A C 1
ATOM 1373 O O . ILE A 1 166 ? 1.194 8.651 10.553 1.00 83.19 166 ILE A O 1
ATOM 1377 N N . LYS A 1 167 ? 2.330 9.935 12.001 1.00 83.31 167 LYS A N 1
ATOM 1378 C CA . LYS A 1 167 ? 1.138 10.492 12.655 1.00 83.31 167 LYS A CA 1
ATOM 1379 C C . LYS A 1 167 ? 1.106 12.006 12.610 1.00 83.31 167 LYS A C 1
ATOM 1381 O O . LYS A 1 167 ? 2.113 12.666 12.862 1.00 83.31 167 LYS A O 1
ATOM 1386 N N . TYR A 1 168 ? -0.068 12.568 12.366 1.00 78.88 168 TYR A N 1
ATOM 1387 C CA . TYR A 1 168 ? -0.279 13.997 12.526 1.00 78.88 168 TYR A CA 1
ATOM 1388 C C . TYR A 1 168 ? -0.159 14.406 14.003 1.00 78.88 168 TYR A C 1
ATOM 1390 O O . TYR A 1 168 ? -0.675 13.736 14.8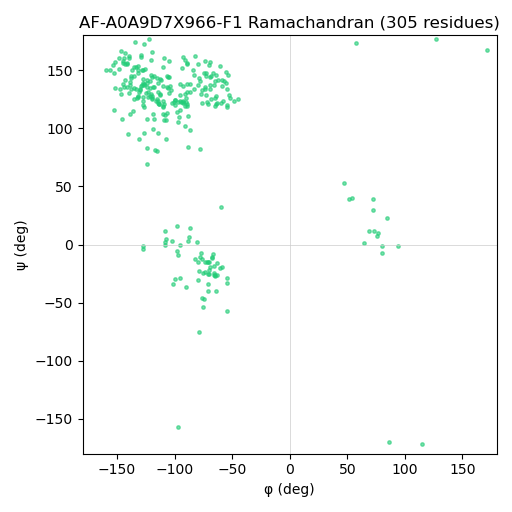98 1.00 78.88 168 TYR A O 1
ATOM 1398 N N . THR A 1 169 ? 0.514 15.526 14.273 1.00 73.06 169 THR A N 1
ATOM 1399 C CA . THR A 1 169 ? 0.518 16.152 15.599 1.00 73.06 169 THR A CA 1
ATOM 1400 C C . THR A 1 169 ? 0.730 17.658 15.523 1.00 73.06 169 THR A C 1
ATOM 1402 O O . THR A 1 169 ? 1.658 18.150 14.876 1.00 73.06 169 THR A O 1
ATOM 1405 N N . THR A 1 170 ? -0.078 18.400 16.279 1.00 68.12 170 THR A N 1
ATOM 1406 C CA . THR A 1 170 ? 0.028 19.859 16.419 1.00 68.12 170 THR A CA 1
ATOM 1407 C C . THR A 1 170 ? 1.331 20.294 17.095 1.00 68.12 170 THR A C 1
ATOM 1409 O O . THR A 1 170 ? 1.835 21.379 16.815 1.00 68.12 170 THR A O 1
ATOM 1412 N N . ASN A 1 171 ? 1.937 19.442 17.928 1.00 63.56 171 ASN A N 1
ATOM 1413 C CA . ASN A 1 171 ? 3.170 19.766 18.655 1.00 63.56 171 ASN A CA 1
ATOM 1414 C C . ASN A 1 171 ? 4.420 19.768 17.763 1.00 63.56 171 ASN A C 1
ATOM 1416 O O . ASN A 1 171 ? 5.399 20.439 18.085 1.00 63.56 171 ASN A O 1
ATOM 1420 N N . SER A 1 172 ? 4.393 19.050 16.634 1.00 58.62 172 SER A N 1
ATOM 1421 C CA . SER A 1 172 ? 5.505 19.038 15.671 1.00 58.62 172 SER A CA 1
ATOM 1422 C C . SER A 1 172 ? 5.636 20.361 14.905 1.00 58.62 172 SER A C 1
ATOM 1424 O O . SER A 1 172 ? 6.690 20.648 14.352 1.00 58.62 172 SER A O 1
ATOM 1426 N N . CYS A 1 173 ? 4.604 21.214 14.944 1.00 55.56 173 CYS A N 1
ATOM 1427 C CA . CYS A 1 173 ? 4.569 22.512 14.267 1.00 55.56 173 CYS A CA 1
ATOM 1428 C C . CYS A 1 173 ? 5.399 23.599 14.976 1.00 55.56 173 CYS A C 1
ATOM 1430 O O . CYS A 1 173 ? 5.572 24.686 14.432 1.00 55.56 173 CYS A O 1
ATOM 1432 N N . TYR A 1 174 ? 5.847 23.362 16.217 1.00 50.28 174 TYR A N 1
ATOM 1433 C CA . TYR A 1 174 ? 6.391 24.424 17.079 1.00 50.28 174 TYR A CA 1
ATOM 1434 C C . TYR A 1 174 ? 7.844 24.803 16.763 1.00 50.28 174 TYR A C 1
ATOM 1436 O O . TYR A 1 174 ? 8.337 25.851 17.178 1.00 50.28 174 TYR A O 1
ATOM 1444 N N . TYR A 1 175 ? 8.535 23.963 16.004 1.00 49.94 175 TYR A N 1
ATOM 1445 C CA . TYR A 1 175 ? 9.902 24.195 15.586 1.00 49.94 175 TYR A CA 1
A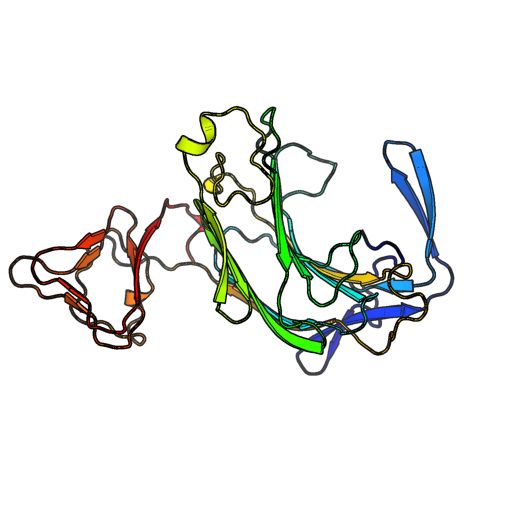TOM 1446 C C . TYR A 1 175 ? 9.883 24.251 14.064 1.00 49.94 175 TYR A C 1
ATOM 1448 O O . TYR A 1 175 ? 9.640 23.229 13.441 1.00 49.94 175 TYR A O 1
ATOM 1456 N N . ASN A 1 176 ? 10.141 25.423 13.470 1.00 49.59 176 ASN A N 1
ATOM 1457 C CA . ASN A 1 176 ? 10.343 25.653 12.023 1.00 49.59 176 ASN A CA 1
ATOM 1458 C C . ASN A 1 176 ? 11.537 24.858 11.436 1.00 49.59 176 ASN A C 1
ATOM 1460 O O . ASN A 1 176 ? 12.254 25.341 10.561 1.00 49.59 176 ASN A O 1
ATOM 1464 N N . TYR A 1 177 ? 11.823 23.677 11.968 1.00 48.09 177 TYR A N 1
ATOM 1465 C CA . TYR A 1 177 ? 12.810 22.763 11.455 1.00 48.09 177 TYR A CA 1
ATOM 1466 C C . TYR A 1 177 ? 12.139 21.905 10.386 1.00 48.09 177 TYR A C 1
ATOM 1468 O O . TYR A 1 177 ? 11.065 21.360 10.653 1.00 48.09 177 TYR A O 1
ATOM 1476 N N . PRO A 1 178 ? 12.753 21.758 9.197 1.00 51.19 178 PRO A N 1
ATOM 1477 C CA . PRO A 1 178 ? 12.378 20.669 8.312 1.00 51.19 178 PRO A CA 1
ATOM 1478 C C . PRO A 1 178 ? 12.441 19.400 9.154 1.00 51.19 178 PRO A C 1
ATOM 1480 O O . PRO A 1 178 ? 13.426 19.168 9.863 1.00 51.19 178 PRO A O 1
ATOM 1483 N N . ASN A 1 179 ? 11.337 18.663 9.166 1.00 53.16 179 ASN A N 1
ATOM 1484 C CA . ASN A 1 179 ? 11.229 17.426 9.915 1.00 53.16 179 ASN A CA 1
ATOM 1485 C C . ASN A 1 179 ? 12.473 16.582 9.596 1.00 53.16 179 ASN A C 1
ATOM 1487 O O . ASN A 1 179 ? 12.760 16.406 8.410 1.00 53.16 179 ASN A O 1
ATOM 1491 N N . PRO A 1 180 ? 13.272 16.151 10.589 1.00 51.00 180 PRO A N 1
ATOM 1492 C CA . PRO A 1 180 ? 14.464 15.378 10.284 1.00 51.00 180 PRO A CA 1
ATOM 1493 C C . PRO A 1 180 ? 14.046 14.136 9.496 1.00 51.00 180 PRO A C 1
ATOM 1495 O O . PRO A 1 180 ? 13.012 13.532 9.805 1.00 51.00 180 PRO A O 1
ATOM 1498 N N . ASP A 1 181 ? 14.846 13.762 8.494 1.00 51.41 181 ASP A N 1
ATOM 1499 C CA . ASP A 1 181 ? 14.728 12.461 7.839 1.00 51.41 181 ASP A CA 1
ATOM 1500 C C . ASP A 1 181 ? 14.562 11.398 8.948 1.00 51.41 181 ASP A C 1
ATOM 1502 O O . ASP A 1 181 ? 15.370 11.354 9.882 1.00 51.41 181 ASP A O 1
ATOM 1506 N N . ASN A 1 182 ? 13.494 10.591 8.886 1.00 55.09 182 ASN A N 1
ATOM 1507 C CA . ASN A 1 182 ? 13.043 9.629 9.916 1.00 55.09 182 ASN A CA 1
ATOM 1508 C C . ASN A 1 182 ? 12.158 10.136 11.083 1.00 55.09 182 ASN A C 1
ATOM 1510 O O . ASN A 1 182 ? 12.097 9.477 12.125 1.00 55.09 182 ASN A O 1
ATOM 1514 N N . SER A 1 183 ? 11.441 11.255 10.963 1.00 63.12 183 SER A N 1
ATOM 1515 C CA . SER A 1 183 ? 10.402 11.593 11.952 1.00 63.12 183 SER A CA 1
ATOM 1516 C C . SER A 1 183 ? 9.144 10.728 11.804 1.00 63.12 183 SER A C 1
ATOM 1518 O O . SER A 1 183 ? 8.599 10.579 10.714 1.00 63.12 183 SER A O 1
ATOM 1520 N N . TYR A 1 184 ? 8.639 10.210 12.928 1.00 71.00 184 TYR A N 1
ATOM 1521 C CA . TYR A 1 184 ? 7.363 9.478 13.015 1.00 71.00 184 TYR A CA 1
ATOM 1522 C C . TYR A 1 184 ? 6.136 10.403 13.076 1.00 71.00 184 TYR A C 1
ATOM 1524 O O . TYR A 1 184 ? 5.001 9.948 13.229 1.00 71.00 184 TYR A O 1
ATOM 1532 N N . TYR A 1 185 ? 6.350 11.716 13.007 1.00 72.81 185 TYR A N 1
ATOM 1533 C CA . TYR A 1 185 ? 5.309 12.721 13.171 1.00 72.81 185 TYR A CA 1
ATOM 1534 C C . TYR A 1 185 ? 5.299 13.687 12.001 1.00 72.81 185 TYR A C 1
ATOM 1536 O O . TYR A 1 185 ? 6.350 13.977 11.450 1.00 72.81 185 TYR A O 1
ATOM 1544 N N . THR A 1 186 ? 4.140 14.244 11.664 1.00 71.25 186 THR A N 1
ATOM 1545 C CA . THR A 1 186 ? 4.008 15.345 10.704 1.00 71.25 186 THR A CA 1
ATOM 1546 C C . THR A 1 186 ? 3.129 16.465 11.260 1.00 71.25 186 THR A C 1
ATOM 1548 O O . THR A 1 186 ? 2.211 16.227 12.049 1.00 71.25 186 THR A O 1
ATOM 1551 N N . CYS A 1 187 ? 3.404 17.697 10.837 1.00 69.69 187 CYS A N 1
ATOM 1552 C CA . CYS A 1 187 ? 2.605 18.883 11.145 1.00 69.69 187 CYS A CA 1
ATOM 1553 C C . CYS A 1 187 ? 1.480 19.128 10.128 1.00 69.69 187 CYS A C 1
ATOM 1555 O O . CYS A 1 187 ? 0.753 20.114 10.236 1.00 69.69 187 CYS A O 1
ATOM 1557 N N . THR A 1 188 ? 1.318 18.236 9.150 1.00 68.94 188 THR A N 1
ATOM 1558 C CA . THR A 1 188 ? 0.302 18.330 8.099 1.00 68.94 188 THR A CA 1
ATOM 1559 C C . THR A 1 188 ? -0.734 17.229 8.245 1.00 68.94 188 THR A C 1
ATOM 1561 O O . THR A 1 188 ? -0.391 16.055 8.371 1.00 68.94 188 THR A O 1
ATOM 1564 N N . GLU A 1 189 ? -2.012 17.596 8.237 1.00 70.94 189 GLU A N 1
ATOM 1565 C CA . GLU A 1 189 ? -3.083 16.603 8.267 1.00 70.94 189 GLU A CA 1
ATOM 1566 C C . GLU A 1 189 ? -3.196 15.895 6.911 1.00 70.94 189 GLU A C 1
ATOM 1568 O O . GLU A 1 189 ? -3.400 16.544 5.886 1.00 70.94 189 GLU A O 1
ATOM 1573 N N . PHE A 1 190 ? -3.193 14.559 6.913 1.00 77.19 190 PHE A N 1
ATOM 1574 C CA . PHE A 1 190 ? -3.492 13.761 5.714 1.00 77.19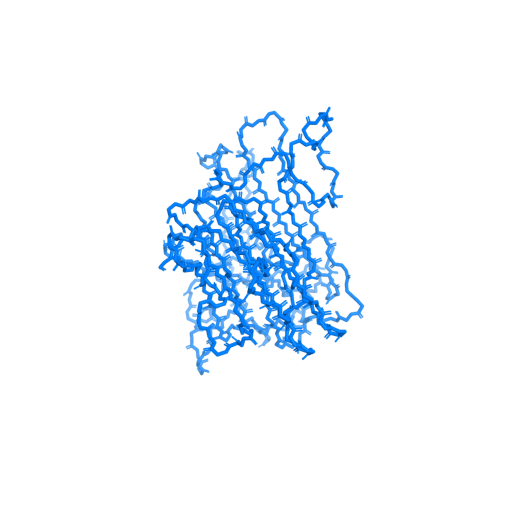 190 PHE A CA 1
ATOM 1575 C C . PHE A 1 190 ? -4.950 13.893 5.268 1.00 77.19 190 PHE A C 1
ATOM 1577 O O . PHE A 1 190 ? -5.308 13.472 4.171 1.00 77.19 190 PHE A O 1
ATOM 1584 N N . LYS A 1 191 ? -5.799 14.501 6.103 1.00 78.81 191 LYS A N 1
ATOM 1585 C CA . LYS A 1 191 ? -7.177 14.843 5.762 1.00 78.81 191 LYS A CA 1
ATOM 1586 C C . LYS A 1 191 ? -7.275 15.688 4.483 1.00 78.81 191 LYS A C 1
ATOM 1588 O O . LYS A 1 191 ? -8.286 15.635 3.794 1.00 78.81 191 LYS A O 1
ATOM 1593 N N . TYR A 1 192 ? -6.243 16.470 4.178 1.00 77.12 192 TYR A N 1
ATOM 1594 C CA . TYR A 1 192 ? -6.212 17.328 2.993 1.00 77.12 192 TYR A CA 1
ATOM 1595 C C . TYR A 1 192 ? -5.361 16.761 1.855 1.00 77.12 192 TYR A C 1
ATOM 1597 O O . TYR A 1 192 ? -5.217 17.427 0.835 1.00 77.12 192 TYR A O 1
ATOM 1605 N N . ALA A 1 193 ? -4.800 15.558 2.018 1.00 81.19 193 ALA A N 1
ATOM 1606 C CA . ALA A 1 193 ? -4.098 14.892 0.933 1.00 81.19 193 ALA A CA 1
ATOM 1607 C C . ALA A 1 193 ? -5.079 14.564 -0.200 1.00 81.19 193 ALA A C 1
ATOM 1609 O O . ALA A 1 193 ? -6.230 14.190 0.021 1.00 81.19 193 ALA A O 1
ATOM 1610 N N . THR A 1 194 ? -4.617 14.727 -1.428 1.00 85.44 194 THR A N 1
ATOM 1611 C CA . THR A 1 194 ? -5.390 14.456 -2.633 1.00 85.44 194 THR A CA 1
ATOM 1612 C C . THR A 1 194 ? -5.563 12.947 -2.848 1.00 85.44 194 THR A C 1
ATOM 1614 O O . THR A 1 194 ? -4.664 12.166 -2.522 1.00 85.44 194 THR A O 1
ATOM 1617 N N . PRO A 1 195 ? -6.692 12.491 -3.428 1.00 90.44 195 PRO A N 1
ATOM 1618 C CA . PRO A 1 195 ? -6.851 11.100 -3.844 1.00 90.44 195 PRO A CA 1
ATOM 1619 C C . PRO A 1 195 ? -5.721 10.657 -4.779 1.00 90.44 195 PRO A C 1
ATOM 1621 O O . PRO A 1 195 ? -5.415 11.338 -5.758 1.00 90.44 195 PRO A O 1
ATOM 1624 N N . GLN A 1 196 ? -5.145 9.483 -4.524 1.00 91.94 196 GLN A N 1
ATOM 1625 C CA . GLN A 1 196 ? -3.944 9.019 -5.211 1.00 91.94 196 GLN A CA 1
ATOM 1626 C C . GLN A 1 196 ? -4.206 7.827 -6.126 1.00 91.94 196 GLN A C 1
ATOM 1628 O O . GLN A 1 196 ? -4.936 6.894 -5.792 1.00 91.94 196 GLN A O 1
ATOM 1633 N N . LYS A 1 197 ? -3.553 7.811 -7.284 1.00 93.06 197 LYS A N 1
ATOM 1634 C CA . LYS A 1 197 ? -3.413 6.614 -8.113 1.00 93.06 197 LYS A CA 1
ATOM 1635 C C . LYS A 1 197 ? -2.195 5.847 -7.644 1.00 93.06 197 LYS A C 1
ATOM 1637 O O . LYS A 1 197 ? -1.148 6.441 -7.432 1.00 93.06 197 LYS A O 1
ATOM 1642 N N . PHE A 1 198 ? -2.284 4.529 -7.553 1.00 93.00 198 PHE A N 1
ATOM 1643 C CA . PHE A 1 198 ? -1.069 3.731 -7.443 1.00 93.00 198 PHE A CA 1
ATOM 1644 C C . PHE A 1 198 ? -0.442 3.445 -8.802 1.00 93.00 198 PHE A C 1
ATOM 1646 O O . PHE A 1 198 ? -1.153 3.281 -9.802 1.00 93.00 198 PHE A O 1
ATOM 1653 N N . GLN A 1 199 ? 0.881 3.309 -8.802 1.00 92.75 199 GLN A N 1
ATOM 1654 C CA . GLN A 1 199 ? 1.671 2.758 -9.885 1.00 92.75 199 GLN A CA 1
ATOM 1655 C C . GLN A 1 199 ? 2.570 1.615 -9.422 1.00 92.75 199 GLN A C 1
ATOM 1657 O O . GLN A 1 199 ? 3.027 1.553 -8.281 1.00 92.75 199 GLN A O 1
ATOM 1662 N N . ILE A 1 200 ? 2.839 0.718 -10.359 1.00 95.88 200 ILE A N 1
ATOM 1663 C CA . ILE A 1 200 ? 3.691 -0.447 -10.175 1.00 95.88 200 ILE A CA 1
ATOM 1664 C C . ILE A 1 200 ? 4.630 -0.481 -11.366 1.00 95.88 200 ILE A C 1
ATOM 1666 O O . ILE A 1 200 ? 4.184 -0.455 -12.518 1.00 95.88 200 ILE A O 1
ATOM 1670 N N . SER A 1 201 ? 5.930 -0.536 -11.107 1.00 95.81 201 SER A N 1
ATOM 1671 C CA . SER A 1 201 ? 6.915 -0.533 -12.182 1.00 95.81 201 SER A CA 1
ATOM 1672 C C . SER A 1 201 ? 8.077 -1.464 -11.896 1.00 95.81 201 SER A C 1
ATOM 1674 O O . SER A 1 201 ? 8.385 -1.758 -10.742 1.00 95.81 201 SER A O 1
ATOM 1676 N N . LEU A 1 202 ? 8.721 -1.919 -12.968 1.00 96.62 202 LEU A N 1
ATOM 1677 C CA . LEU A 1 202 ? 10.018 -2.571 -12.898 1.00 96.62 202 LEU A CA 1
ATOM 1678 C C . LEU A 1 202 ? 11.029 -1.730 -13.673 1.00 96.62 202 LEU A C 1
ATOM 1680 O O . LEU A 1 202 ? 11.000 -1.675 -14.903 1.00 96.62 202 LEU A O 1
ATOM 1684 N N . SER A 1 203 ? 11.911 -1.070 -12.931 1.00 95.25 203 SER A N 1
ATOM 1685 C CA . SER A 1 203 ? 13.021 -0.281 -13.456 1.00 95.25 203 SER A CA 1
ATOM 1686 C C . SER A 1 203 ? 14.298 -1.118 -13.564 1.00 95.25 203 SER A C 1
ATOM 1688 O O . SER A 1 203 ? 14.442 -2.152 -12.910 1.00 95.25 203 SER A O 1
ATOM 1690 N N . LEU A 1 204 ? 15.245 -0.643 -14.374 1.00 95.62 204 LEU A N 1
ATOM 1691 C CA . LEU A 1 204 ? 16.578 -1.225 -14.526 1.00 95.62 204 LEU A CA 1
ATOM 1692 C C . LEU A 1 204 ? 17.665 -0.225 -14.119 1.00 95.62 204 LEU A C 1
ATOM 1694 O O . LEU A 1 204 ? 17.597 0.930 -14.551 1.00 95.62 204 LEU A O 1
ATOM 1698 N N . ASN A 1 205 ? 18.666 -0.685 -13.362 1.00 94.25 205 ASN A N 1
ATOM 1699 C CA . ASN A 1 205 ? 19.883 0.054 -13.019 1.00 94.25 205 ASN A CA 1
ATOM 1700 C C . ASN A 1 205 ? 21.152 -0.743 -13.368 1.00 94.25 205 ASN A C 1
ATOM 1702 O O . ASN A 1 205 ? 21.618 -1.565 -12.581 1.00 94.25 205 ASN A O 1
ATOM 1706 N N . LEU A 1 206 ? 21.732 -0.470 -14.538 1.00 94.56 206 LEU A N 1
ATOM 1707 C CA . LEU A 1 206 ? 22.946 -1.150 -15.006 1.00 94.56 206 LEU A CA 1
ATOM 1708 C C . LEU A 1 206 ? 24.219 -0.739 -14.253 1.00 94.56 206 LEU A C 1
ATOM 1710 O O . LEU A 1 206 ? 25.220 -1.443 -14.347 1.00 94.56 20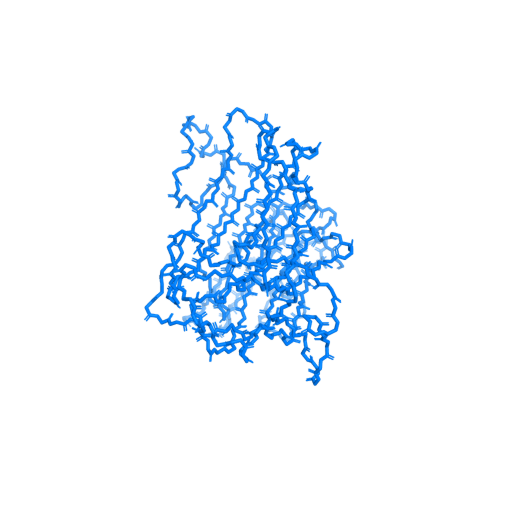6 LEU A O 1
ATOM 1714 N N . GLU A 1 207 ? 24.202 0.364 -13.498 1.00 93.00 207 GLU A N 1
ATOM 1715 C CA . GLU A 1 207 ? 25.333 0.723 -12.631 1.00 93.00 207 GLU A CA 1
ATOM 1716 C C . GLU A 1 207 ? 25.429 -0.227 -11.431 1.00 93.00 207 GLU A C 1
ATOM 1718 O O . GLU A 1 207 ? 26.528 -0.566 -11.000 1.00 93.00 207 GLU A O 1
ATOM 1723 N N . ALA A 1 208 ? 24.285 -0.707 -10.927 1.00 92.50 208 ALA A N 1
ATOM 1724 C CA . ALA A 1 208 ? 24.237 -1.681 -9.837 1.00 92.50 208 ALA A CA 1
ATOM 1725 C C . ALA A 1 208 ? 24.715 -3.074 -10.280 1.00 92.50 208 ALA A C 1
ATOM 1727 O O . ALA A 1 208 ? 25.408 -3.762 -9.532 1.00 92.50 208 ALA A O 1
ATOM 1728 N N . ASN A 1 209 ? 24.343 -3.497 -11.492 1.00 94.50 209 ASN A N 1
ATOM 1729 C CA . ASN A 1 209 ? 24.853 -4.709 -12.130 1.00 94.50 209 ASN A CA 1
ATOM 1730 C C . ASN A 1 209 ? 24.796 -4.559 -13.668 1.00 94.50 209 ASN A C 1
ATOM 1732 O O . ASN A 1 209 ? 23.695 -4.493 -14.223 1.00 94.50 209 ASN A O 1
ATOM 1736 N N . PRO A 1 210 ? 25.944 -4.550 -14.376 1.00 95.12 210 PRO A N 1
ATOM 1737 C CA . PRO A 1 210 ? 25.986 -4.356 -15.826 1.00 95.12 210 PRO A CA 1
ATOM 1738 C C . PRO A 1 210 ? 25.512 -5.575 -16.632 1.00 95.12 210 PRO A C 1
ATOM 1740 O O . PRO A 1 210 ? 25.234 -5.434 -17.819 1.00 95.12 210 PRO A O 1
ATOM 1743 N N . ASN A 1 211 ? 25.410 -6.757 -16.010 1.00 95.81 211 ASN A N 1
ATOM 1744 C CA . ASN A 1 211 ? 24.933 -7.992 -16.642 1.00 95.81 211 ASN A CA 1
ATOM 1745 C C . ASN A 1 211 ? 23.750 -8.570 -15.842 1.00 95.81 211 ASN A C 1
ATOM 1747 O O . ASN A 1 211 ? 23.901 -9.588 -15.159 1.00 95.81 211 ASN A O 1
ATOM 1751 N N . PRO A 1 212 ? 22.583 -7.905 -15.867 1.00 95.44 212 PRO A N 1
ATOM 1752 C CA . PRO A 1 212 ? 21.419 -8.311 -15.087 1.00 95.44 212 PRO A CA 1
ATOM 1753 C C . PRO A 1 212 ? 20.816 -9.625 -15.597 1.00 95.44 212 PRO A C 1
ATOM 1755 O O . PRO A 1 212 ? 20.735 -9.879 -16.801 1.00 95.44 212 PRO A O 1
ATOM 1758 N N . LEU A 1 213 ? 20.297 -10.443 -14.686 1.00 95.44 213 LEU A N 1
ATOM 1759 C CA . LEU A 1 213 ? 19.542 -11.644 -15.015 1.00 95.44 213 LEU A CA 1
ATOM 1760 C C . LEU A 1 213 ? 18.103 -11.289 -15.428 1.00 95.44 213 LEU A C 1
ATOM 1762 O O . LEU A 1 213 ? 17.159 -11.393 -14.646 1.00 95.44 213 LEU A O 1
ATOM 1766 N N . LEU A 1 214 ? 17.926 -10.907 -16.696 1.00 95.44 214 LEU A N 1
ATOM 1767 C CA . LEU A 1 214 ? 16.643 -10.452 -17.266 1.00 95.44 214 LEU A CA 1
ATOM 1768 C C . LEU A 1 214 ? 15.551 -11.533 -17.346 1.00 95.44 214 LEU A C 1
ATOM 1770 O O . LEU A 1 214 ? 14.399 -11.244 -17.673 1.00 95.44 214 LEU A O 1
ATOM 1774 N N . THR A 1 215 ? 15.886 -12.792 -17.056 1.00 94.19 215 THR A N 1
ATOM 1775 C CA . THR A 1 215 ? 14.884 -13.860 -16.941 1.00 94.19 215 THR A CA 1
ATOM 1776 C C . THR A 1 215 ? 14.011 -13.690 -15.698 1.00 94.19 215 THR A C 1
ATOM 1778 O O . THR A 1 215 ? 12.858 -14.135 -15.715 1.00 94.19 215 THR A O 1
ATOM 1781 N N . GLN A 1 216 ? 14.522 -13.019 -14.657 1.00 94.06 216 GLN A N 1
ATOM 1782 C CA . GLN A 1 216 ? 13.746 -12.634 -13.483 1.00 94.06 216 GLN A CA 1
ATOM 1783 C C . GLN A 1 216 ? 12.787 -11.486 -13.817 1.00 94.06 216 GLN A C 1
ATOM 1785 O O . GLN A 1 216 ? 13.087 -10.599 -14.614 1.00 94.06 216 GLN A O 1
ATOM 1790 N N . GLY A 1 217 ? 11.614 -11.504 -13.192 1.00 94.19 217 GLY A N 1
ATOM 1791 C CA . GLY A 1 217 ? 10.605 -10.463 -13.340 1.00 94.19 217 GLY A CA 1
ATOM 1792 C C . GLY A 1 217 ? 10.034 -10.048 -11.995 1.00 94.19 217 GLY A C 1
ATOM 1793 O O . GLY A 1 217 ? 10.329 -10.646 -10.961 1.00 94.19 217 GLY A O 1
ATOM 1794 N N . PHE A 1 218 ? 9.198 -9.022 -12.039 1.00 97.62 218 PHE A N 1
ATOM 1795 C CA . PHE A 1 218 ? 8.384 -8.600 -10.915 1.00 97.62 218 PHE A CA 1
ATOM 1796 C C . PHE A 1 218 ? 6.987 -9.192 -11.093 1.00 97.62 218 PHE A C 1
ATOM 1798 O O . PHE A 1 218 ? 6.299 -8.871 -12.064 1.00 97.62 218 PHE A O 1
ATOM 1805 N N . GLU A 1 219 ? 6.595 -10.101 -10.202 1.00 98.25 219 GLU A N 1
ATOM 1806 C CA . GLU A 1 219 ? 5.317 -10.809 -10.306 1.00 98.25 219 GLU A CA 1
ATOM 1807 C C . GLU A 1 219 ? 4.385 -10.399 -9.173 1.00 98.25 219 GLU A C 1
ATOM 1809 O O . GLU A 1 219 ? 4.759 -10.460 -8.008 1.00 98.25 219 GLU A O 1
ATOM 1814 N N . ILE A 1 220 ? 3.161 -10.014 -9.507 1.00 98.56 220 ILE A N 1
ATOM 1815 C CA . ILE A 1 220 ? 2.139 -9.577 -8.567 1.00 98.56 220 ILE A CA 1
ATOM 1816 C C . ILE A 1 220 ? 1.016 -10.608 -8.600 1.00 98.56 220 ILE A C 1
ATOM 1818 O O . ILE A 1 220 ? 0.428 -10.857 -9.653 1.00 98.56 220 ILE A O 1
ATOM 1822 N N . ASP A 1 221 ? 0.746 -11.211 -7.447 1.00 98.75 221 ASP A N 1
ATOM 1823 C CA . ASP A 1 221 ? -0.344 -12.164 -7.233 1.00 98.75 221 ASP A CA 1
ATOM 1824 C C . ASP A 1 221 ? -1.676 -11.413 -7.153 1.00 98.75 221 ASP A C 1
ATOM 1826 O O . ASP A 1 221 ? -2.586 -11.626 -7.951 1.00 98.75 221 ASP A O 1
ATOM 1830 N N . TYR A 1 222 ? -1.749 -10.426 -6.261 1.00 98.31 222 TYR A N 1
ATOM 1831 C CA . TYR A 1 222 ? -2.906 -9.553 -6.161 1.00 98.31 222 TYR A CA 1
ATOM 1832 C C . TYR A 1 222 ? -2.521 -8.155 -5.703 1.00 98.31 222 TYR A C 1
ATOM 1834 O O . TYR A 1 222 ? -1.498 -7.947 -5.047 1.00 98.31 222 TYR A O 1
ATOM 1842 N N . ILE A 1 223 ? -3.428 -7.222 -5.981 1.00 96.94 223 ILE A N 1
ATOM 1843 C CA . ILE A 1 223 ? -3.511 -5.940 -5.298 1.00 96.94 223 ILE A CA 1
ATOM 1844 C C . ILE A 1 223 ? -4.939 -5.751 -4.810 1.00 96.94 223 ILE A C 1
ATOM 1846 O O . ILE A 1 223 ? -5.891 -6.099 -5.515 1.00 96.94 223 ILE A O 1
ATOM 1850 N N . ARG A 1 224 ? -5.092 -5.2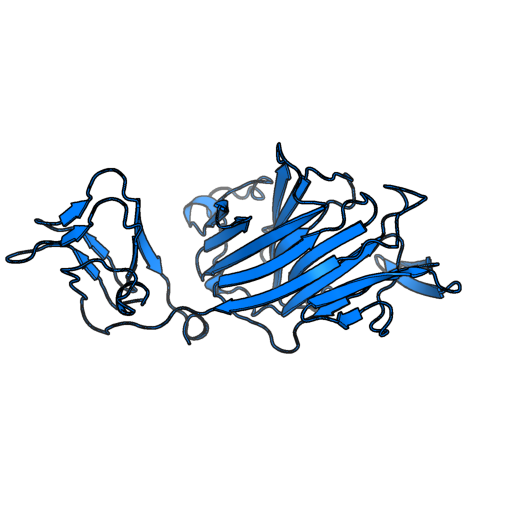63 -3.584 1.00 97.00 224 ARG A N 1
ATOM 1851 C CA . ARG A 1 224 ? -6.397 -5.069 -2.952 1.00 97.00 224 ARG A CA 1
ATOM 1852 C C . ARG A 1 224 ? -6.410 -3.744 -2.217 1.00 97.00 224 ARG A C 1
ATOM 1854 O O . ARG A 1 224 ? -5.398 -3.322 -1.670 1.00 97.00 224 ARG A O 1
ATOM 1861 N N . SER A 1 225 ? -7.567 -3.101 -2.229 1.00 95.56 225 SER A N 1
ATOM 1862 C CA . SER A 1 225 ? -7.840 -1.886 -1.475 1.00 95.56 225 SER A CA 1
ATOM 1863 C C . SER A 1 225 ? -9.141 -2.090 -0.716 1.00 95.56 225 SER A C 1
ATOM 1865 O O . SER A 1 225 ? -10.116 -2.589 -1.282 1.00 95.56 225 SER A O 1
ATOM 1867 N N . TYR A 1 226 ? -9.131 -1.737 0.562 1.00 95.81 226 TYR A N 1
ATOM 1868 C CA . TYR A 1 226 ? -10.248 -1.901 1.479 1.00 95.81 226 TYR A CA 1
ATOM 1869 C C . TYR A 1 226 ? -10.545 -0.567 2.152 1.00 95.81 226 TYR A C 1
ATOM 1871 O O . TYR A 1 226 ? -9.622 0.169 2.505 1.00 95.81 226 TYR A O 1
ATOM 1879 N N . LYS A 1 227 ? -11.827 -0.279 2.371 1.00 94.69 227 LYS A N 1
ATOM 1880 C CA . LYS A 1 227 ? -12.279 0.868 3.162 1.00 94.69 227 LYS A CA 1
ATOM 1881 C C . LYS A 1 227 ? -12.872 0.416 4.486 1.00 94.69 227 LYS A C 1
ATOM 1883 O O . LYS A 1 227 ? -13.244 -0.746 4.651 1.00 94.69 227 LYS A O 1
ATOM 1888 N N . LEU A 1 228 ? -12.945 1.352 5.426 1.00 94.31 228 LEU A N 1
ATOM 1889 C CA . LEU A 1 228 ? -13.652 1.131 6.678 1.00 94.31 228 LEU A CA 1
ATOM 1890 C C . LEU A 1 228 ? -15.159 1.067 6.410 1.00 94.31 228 LEU A C 1
ATOM 1892 O O . LEU A 1 228 ? -15.665 1.660 5.460 1.00 94.31 228 LEU A O 1
ATOM 1896 N N . THR A 1 229 ? -15.890 0.379 7.279 1.00 95.06 229 THR A N 1
ATOM 1897 C CA . THR A 1 229 ? -17.355 0.322 7.223 1.00 95.06 229 THR A CA 1
ATOM 1898 C C . THR A 1 229 ? -17.936 0.997 8.455 1.00 95.06 229 THR A C 1
ATOM 1900 O O . THR A 1 229 ? -17.445 0.813 9.573 1.00 95.06 229 THR A O 1
ATOM 1903 N N . GLU A 1 230 ? -19.001 1.773 8.265 1.00 95.69 230 GLU A N 1
ATOM 1904 C CA . GLU A 1 230 ? -19.702 2.398 9.381 1.00 95.69 230 GLU A CA 1
ATOM 1905 C C . GLU A 1 230 ? -20.438 1.368 10.244 1.00 95.69 230 GLU A C 1
ATOM 1907 O O . GLU A 1 230 ? -21.090 0.440 9.759 1.00 95.69 230 GLU A O 1
ATOM 1912 N N . GLY A 1 231 ? -20.333 1.555 11.556 1.00 95.81 231 GLY A N 1
ATOM 1913 C CA . GLY A 1 231 ? -21.074 0.812 12.563 1.00 95.81 231 GLY A CA 1
ATOM 1914 C C . GLY A 1 231 ? -22.318 1.555 13.032 1.00 95.81 231 GLY A C 1
ATOM 1915 O O . GLY A 1 231 ? -22.865 2.434 12.368 1.00 95.81 231 GLY A O 1
ATOM 1916 N N . TYR A 1 232 ? -22.765 1.200 14.231 1.00 97.19 232 TYR A N 1
ATOM 1917 C CA . TYR A 1 232 ? -23.898 1.848 14.883 1.00 97.19 232 TYR A CA 1
ATOM 1918 C C . TYR A 1 232 ? -23.689 3.357 15.086 1.00 97.19 232 TYR A C 1
ATOM 1920 O O . TYR A 1 232 ? -22.609 3.815 15.466 1.00 97.19 232 TYR A O 1
ATOM 1928 N N . ASN A 1 233 ? -24.769 4.121 14.904 1.00 96.19 233 ASN A N 1
ATOM 1929 C CA . ASN A 1 233 ? -24.834 5.564 15.159 1.00 96.19 233 ASN A CA 1
ATOM 1930 C C . ASN A 1 233 ? -25.183 5.910 16.625 1.00 96.19 233 ASN A C 1
ATOM 1932 O O . ASN A 1 233 ? -25.536 7.048 16.935 1.00 96.19 233 ASN A O 1
ATOM 1936 N N . TYR A 1 234 ? -25.088 4.930 17.519 1.00 96.50 234 TYR A N 1
ATOM 1937 C CA . TYR A 1 234 ? -25.251 5.048 18.965 1.00 96.50 234 TYR A CA 1
ATOM 1938 C C . TYR A 1 234 ? -24.021 4.456 19.671 1.00 96.50 234 TYR A C 1
ATOM 1940 O O . TYR A 1 234 ? -23.141 3.891 19.018 1.00 96.50 234 TYR A O 1
ATOM 1948 N N . GLU A 1 235 ? -23.927 4.624 20.993 1.00 96.75 235 GLU A N 1
ATOM 1949 C CA . GLU A 1 235 ? -22.818 4.063 21.775 1.00 96.75 235 GLU A CA 1
ATOM 1950 C C . GLU A 1 235 ? -22.876 2.530 21.720 1.00 96.75 235 GLU A C 1
ATOM 1952 O O . GLU A 1 235 ? -23.870 1.925 22.117 1.00 96.75 235 GLU A O 1
ATOM 1957 N N . PHE A 1 236 ? -21.829 1.899 21.197 1.00 96.81 236 PHE A N 1
ATOM 1958 C CA . PHE A 1 236 ? -21.731 0.454 21.048 1.00 96.81 236 PHE A CA 1
ATOM 1959 C C . PHE A 1 236 ? -21.091 -0.180 22.288 1.00 96.81 236 PHE A C 1
ATOM 1961 O O . PHE A 1 236 ? -19.999 0.214 22.697 1.00 96.81 236 PHE A O 1
ATOM 1968 N N . TRP A 1 237 ? -21.775 -1.168 22.869 1.00 96.00 237 TRP A N 1
ATOM 1969 C CA . TRP A 1 237 ? -21.375 -1.857 24.101 1.00 96.00 237 TRP A CA 1
ATOM 1970 C C . TRP A 1 237 ? -21.121 -3.345 23.816 1.00 96.00 237 TRP A C 1
ATOM 1972 O O . TRP A 1 237 ? -22.016 -4.173 24.016 1.00 96.00 237 TRP A O 1
ATOM 1982 N N . PRO A 1 238 ? -19.940 -3.727 23.302 1.00 93.62 238 PRO A N 1
ATOM 1983 C CA . PRO A 1 238 ? -19.641 -5.130 23.064 1.00 93.62 238 PRO A CA 1
ATOM 1984 C C . PRO A 1 238 ? -19.417 -5.872 24.387 1.00 93.62 238 PRO A C 1
ATOM 1986 O O . PRO A 1 238 ? -18.522 -5.543 25.162 1.00 93.62 238 PRO A O 1
ATOM 1989 N N . ALA A 1 239 ? -20.211 -6.919 24.611 1.00 87.88 239 ALA A N 1
ATOM 1990 C CA . ALA A 1 239 ? -20.033 -7.861 25.721 1.00 87.88 239 ALA A CA 1
ATOM 1991 C C . ALA A 1 239 ? -19.280 -9.142 25.304 1.00 87.88 239 ALA A C 1
ATOM 1993 O O . ALA A 1 239 ? -18.916 -9.959 26.147 1.00 87.88 239 ALA A O 1
ATOM 1994 N N . SER A 1 240 ? -19.055 -9.336 24.001 1.00 89.56 240 SER A N 1
ATOM 1995 C CA . SER A 1 240 ? -18.363 -10.497 23.439 1.00 89.56 240 SER A CA 1
ATOM 1996 C C . SER A 1 240 ? -17.419 -10.080 22.322 1.00 89.56 240 SER A C 1
ATOM 1998 O O . SER A 1 240 ? -17.789 -9.280 21.462 1.00 89.56 240 SER A O 1
ATOM 2000 N N . PHE A 1 241 ? -16.247 -10.699 22.299 1.00 92.19 241 PHE A N 1
ATOM 2001 C CA . PHE A 1 241 ? -15.130 -10.339 21.440 1.00 92.19 241 PHE A CA 1
ATOM 2002 C C . PHE A 1 241 ? -14.799 -11.523 20.531 1.00 92.19 241 PHE A C 1
ATOM 2004 O O . PHE A 1 241 ? -14.183 -12.493 20.966 1.00 92.19 241 PHE A O 1
ATOM 2011 N N . SER A 1 242 ? -15.278 -11.474 19.286 1.00 87.81 242 SER A N 1
ATOM 2012 C CA . SER A 1 242 ? -15.076 -12.538 18.297 1.00 87.81 242 SER A CA 1
ATOM 2013 C C . SER A 1 242 ? -14.745 -11.955 16.934 1.00 87.81 242 SER A C 1
ATOM 2015 O O . SER A 1 242 ? -15.469 -11.094 16.438 1.00 87.81 242 SER A O 1
ATOM 2017 N N . MET A 1 243 ? -13.728 -12.516 16.281 1.00 86.00 243 MET A N 1
ATOM 2018 C CA . MET A 1 243 ? -13.359 -12.166 14.906 1.00 86.00 243 MET A CA 1
ATOM 2019 C C . MET A 1 243 ? -14.411 -12.597 13.873 1.00 86.00 243 MET A C 1
ATOM 2021 O O . MET A 1 243 ? -14.359 -12.178 12.724 1.00 86.00 243 MET A O 1
ATOM 2025 N N . SER A 1 244 ? -15.384 -13.425 14.267 1.00 89.56 244 SER A N 1
ATOM 2026 C CA . SER A 1 244 ? -16.536 -13.758 13.425 1.00 89.56 244 SER A CA 1
ATOM 2027 C C . SER A 1 244 ? -17.641 -12.699 13.470 1.00 89.56 244 SER A C 1
ATOM 2029 O O . SER A 1 244 ? -18.582 -12.781 12.683 1.00 89.56 244 SER A O 1
ATOM 2031 N N . ASN A 1 245 ? -17.588 -11.752 14.415 1.00 91.50 245 ASN A N 1
ATOM 2032 C CA . ASN A 1 245 ? -18.578 -10.689 14.526 1.00 91.50 245 ASN A CA 1
ATOM 2033 C C . ASN A 1 245 ? -18.146 -9.491 13.661 1.00 91.50 245 ASN A C 1
ATOM 2035 O O . ASN A 1 245 ? -17.190 -8.807 14.033 1.00 91.50 245 ASN A O 1
ATOM 2039 N N . PRO A 1 246 ? -18.848 -9.183 12.554 1.00 91.88 246 PRO A N 1
ATOM 2040 C CA . PRO A 1 246 ? -18.467 -8.085 11.670 1.00 91.88 246 PRO A CA 1
ATOM 2041 C C . PRO A 1 246 ? -18.528 -6.718 12.357 1.00 91.88 246 PRO A C 1
ATOM 2043 O O . PRO A 1 246 ? -17.789 -5.818 11.970 1.00 91.88 246 PRO A O 1
ATOM 2046 N N . ASP A 1 247 ? -19.362 -6.551 13.388 1.00 94.44 247 ASP A N 1
ATOM 2047 C CA . ASP A 1 247 ? -19.433 -5.289 14.127 1.00 94.44 247 ASP A CA 1
ATOM 2048 C C . ASP A 1 247 ? -18.134 -4.995 14.889 1.00 94.44 247 ASP A C 1
ATOM 2050 O O . ASP A 1 247 ? -17.863 -3.844 15.192 1.00 94.44 247 ASP A O 1
ATOM 2054 N N . MET A 1 248 ? -17.264 -5.984 15.128 1.00 92.88 248 MET A N 1
ATOM 2055 C CA . MET A 1 248 ? -15.966 -5.728 15.766 1.00 92.88 248 MET A CA 1
ATOM 2056 C C . MET A 1 248 ? -14.971 -4.970 14.891 1.00 92.88 248 MET A C 1
ATOM 2058 O O . MET A 1 248 ? -14.000 -4.435 15.416 1.00 92.88 248 MET A O 1
ATOM 2062 N N . PHE A 1 249 ? -15.228 -4.885 13.587 1.00 92.12 249 PHE A N 1
ATOM 2063 C CA . PHE A 1 249 ? -14.353 -4.225 12.618 1.00 92.12 249 PHE A CA 1
ATOM 2064 C C . PHE A 1 249 ? -14.926 -2.908 12.094 1.00 92.12 249 PHE A C 1
ATOM 2066 O O . PHE A 1 249 ? -14.306 -2.255 11.257 1.00 92.12 249 PHE A O 1
ATOM 2073 N N . LYS A 1 250 ? -16.120 -2.524 12.553 1.00 95.38 250 LYS A N 1
ATOM 2074 C CA . LYS A 1 250 ? -16.802 -1.315 12.096 1.00 95.38 250 LYS A CA 1
ATOM 2075 C C . LYS A 1 250 ? -16.415 -0.104 12.931 1.00 95.38 250 LYS A C 1
ATOM 2077 O O . LYS A 1 250 ? -16.051 -0.203 14.101 1.00 95.38 250 LYS A O 1
ATOM 2082 N N . VAL A 1 251 ? -16.568 1.067 12.325 1.00 96.56 251 VAL A N 1
ATOM 2083 C CA . VAL A 1 251 ? -16.360 2.354 12.986 1.00 96.56 251 VAL A CA 1
ATOM 2084 C C . VAL A 1 251 ? -17.677 2.831 13.587 1.00 96.56 251 VAL A C 1
ATOM 2086 O O . VAL A 1 251 ? -18.565 3.322 12.886 1.00 96.56 251 VAL A O 1
ATOM 2089 N N . HIS A 1 252 ? -17.819 2.675 14.899 1.00 97.38 252 HIS A N 1
ATOM 2090 C CA . HIS A 1 252 ? -19.018 3.081 15.632 1.00 97.38 252 HIS A CA 1
ATOM 2091 C C . HIS A 1 252 ? -18.996 4.574 15.962 1.00 97.38 252 HIS A C 1
ATOM 2093 O O . HIS A 1 252 ? -17.940 5.207 15.961 1.00 97.38 252 HIS A O 1
ATOM 2099 N N . LYS A 1 253 ? -20.158 5.155 16.291 1.00 96.06 253 LYS A N 1
ATOM 2100 C CA . LYS A 1 253 ? -20.219 6.523 16.832 1.00 96.06 253 LYS A CA 1
ATOM 2101 C C . LYS A 1 253 ? -19.312 6.660 18.058 1.00 96.06 253 LYS A C 1
ATOM 2103 O O . LYS A 1 253 ? -18.379 7.454 18.034 1.00 96.06 253 LYS A O 1
ATOM 2108 N N . SER A 1 254 ? -19.545 5.822 19.061 1.00 97.19 254 SER A N 1
ATOM 2109 C CA . SER A 1 254 ? -18.701 5.685 20.248 1.00 97.19 254 SER A CA 1
ATOM 2110 C C . SER A 1 254 ? -18.693 4.229 20.683 1.00 97.19 254 SER A C 1
ATOM 2112 O O . SER A 1 254 ? -19.643 3.500 20.391 1.00 97.19 254 SER A O 1
ATOM 2114 N N . VAL A 1 255 ? -17.660 3.808 21.405 1.00 97.62 255 VAL A N 1
ATOM 2115 C CA . VAL A 1 255 ? -17.588 2.465 21.998 1.00 97.62 255 VAL A CA 1
ATOM 2116 C C . VAL A 1 255 ? -17.427 2.593 23.505 1.00 97.62 255 VAL A C 1
ATOM 2118 O O . VAL A 1 255 ? -16.592 3.370 23.964 1.00 97.62 255 VAL A O 1
ATOM 2121 N N . ARG A 1 256 ? -18.179 1.813 24.283 1.00 97.50 256 ARG A N 1
ATOM 2122 C CA . ARG A 1 256 ? -17.947 1.675 25.722 1.00 97.50 256 ARG A CA 1
ATOM 2123 C C . ARG A 1 256 ? -17.669 0.228 26.086 1.00 97.50 256 ARG A C 1
ATOM 2125 O O . ARG A 1 256 ? -18.427 -0.671 25.733 1.00 97.50 256 ARG A O 1
ATOM 2132 N N . LEU A 1 257 ? -16.584 0.023 26.821 1.00 96.75 257 LEU A N 1
ATOM 2133 C CA . LEU A 1 257 ? -16.194 -1.265 27.371 1.00 96.75 257 LEU A CA 1
ATOM 2134 C C . LEU A 1 257 ? -16.417 -1.244 28.884 1.00 96.75 257 LEU A C 1
ATOM 2136 O O . LEU A 1 257 ? -15.715 -0.536 29.601 1.00 96.75 257 LEU A O 1
ATOM 2140 N N . GLY A 1 258 ? -17.390 -2.020 29.361 1.00 95.00 258 GLY A N 1
ATOM 2141 C CA . GLY A 1 258 ? -17.814 -2.017 30.764 1.00 95.00 258 GLY A CA 1
ATOM 2142 C C . GLY A 1 258 ? -18.861 -0.941 31.070 1.00 95.00 258 GLY A C 1
ATOM 2143 O O . GLY A 1 258 ? -19.431 -0.333 30.169 1.00 95.00 258 GLY A O 1
ATOM 2144 N N . GLY A 1 259 ? -19.135 -0.732 32.354 1.00 94.62 259 GLY A N 1
ATOM 2145 C CA . GLY A 1 259 ? -20.116 0.214 32.884 1.00 94.62 259 GLY A CA 1
ATOM 2146 C C . GLY A 1 259 ? -21.095 -0.458 33.856 1.00 94.62 259 GLY A C 1
ATOM 2147 O O . GLY A 1 259 ? -21.049 -1.674 34.061 1.00 94.62 259 GLY A O 1
ATOM 2148 N N . PRO A 1 260 ? -22.013 0.299 34.481 1.00 94.12 260 PRO A N 1
ATOM 2149 C CA . PRO A 1 260 ? -22.972 -0.259 35.431 1.00 94.12 260 PRO A CA 1
ATOM 2150 C C . PRO A 1 260 ? -23.779 -1.415 34.822 1.00 94.12 260 PRO A C 1
ATOM 2152 O O . PRO A 1 260 ? -24.463 -1.246 33.813 1.00 94.12 260 PRO A O 1
ATOM 2155 N N . GLY A 1 261 ? -23.681 -2.603 35.424 1.00 90.56 261 GLY A N 1
ATOM 2156 C CA . GLY A 1 261 ? -24.358 -3.815 34.946 1.00 90.56 261 GLY A CA 1
ATOM 2157 C C . GLY A 1 261 ? -23.728 -4.483 33.716 1.00 90.56 261 GLY A C 1
ATOM 2158 O O . GLY A 1 261 ? -24.309 -5.436 33.206 1.00 90.56 261 GLY A O 1
ATOM 2159 N N . HIS A 1 262 ? -22.559 -4.024 33.257 1.00 93.12 262 HIS A N 1
ATOM 2160 C CA . HIS A 1 262 ? -21.895 -4.521 32.053 1.00 93.12 262 HIS A CA 1
ATOM 2161 C C . HIS A 1 262 ? -20.446 -4.924 32.341 1.00 93.12 262 HIS A C 1
ATOM 2163 O O . HIS A 1 262 ? -19.712 -4.233 33.045 1.00 93.12 262 HIS A O 1
ATOM 2169 N N . SER A 1 263 ? -20.013 -6.041 31.761 1.00 94.56 263 SER A N 1
ATOM 2170 C CA . SER A 1 263 ? -18.612 -6.458 31.743 1.00 94.56 263 SER A CA 1
ATOM 2171 C C . SER A 1 263 ? -18.115 -6.561 30.305 1.00 94.56 263 SER A C 1
ATOM 2173 O O . SER A 1 263 ? -18.851 -6.951 29.400 1.00 94.56 263 SER A O 1
ATOM 2175 N N . ALA A 1 264 ? -16.852 -6.199 30.102 1.00 95.50 264 ALA A N 1
ATOM 2176 C CA . ALA A 1 264 ? -16.170 -6.275 28.820 1.00 95.50 264 ALA A CA 1
ATOM 2177 C C . ALA A 1 264 ? -14.823 -6.965 29.037 1.00 95.50 264 ALA A C 1
ATOM 2179 O O . ALA A 1 264 ? -13.828 -6.327 29.375 1.00 95.50 264 ALA A O 1
ATOM 2180 N N . ILE A 1 265 ? -14.814 -8.289 28.892 1.00 94.56 265 ILE A N 1
ATOM 2181 C CA . ILE A 1 265 ? -13.632 -9.119 29.125 1.00 94.56 265 ILE A CA 1
ATOM 2182 C C . ILE A 1 265 ? -13.111 -9.601 27.776 1.00 94.56 265 ILE A C 1
ATOM 2184 O O . ILE A 1 265 ? -13.719 -10.474 27.157 1.00 94.56 265 ILE A O 1
ATOM 2188 N N . ILE A 1 266 ? -11.988 -9.044 27.323 1.00 93.31 266 ILE A N 1
ATOM 2189 C CA . ILE A 1 266 ? -11.338 -9.508 26.094 1.00 93.31 266 ILE A CA 1
ATOM 2190 C C . ILE A 1 266 ? -10.609 -10.822 26.417 1.00 93.31 266 ILE A C 1
ATOM 2192 O O . ILE A 1 266 ? -9.782 -10.833 27.337 1.00 93.31 266 ILE A O 1
ATOM 2196 N N . PRO A 1 267 ? -10.924 -11.934 25.726 1.00 91.00 267 PRO A N 1
ATOM 2197 C CA . PRO A 1 267 ? -10.360 -13.246 26.026 1.00 91.00 267 PRO A CA 1
ATOM 2198 C C . PRO A 1 267 ? -8.887 -13.361 25.589 1.00 91.00 267 PRO A C 1
ATOM 2200 O O . PRO A 1 267 ? -8.460 -12.624 24.700 1.00 91.00 267 PRO A O 1
ATOM 2203 N N . PRO A 1 268 ? -8.112 -14.298 26.176 1.00 91.44 268 PRO A N 1
ATOM 2204 C CA . PRO A 1 268 ? -6.720 -14.530 25.797 1.00 91.44 268 PRO A CA 1
ATOM 2205 C C . PRO A 1 268 ? -6.556 -14.815 24.300 1.00 91.44 268 PRO A C 1
ATOM 2207 O O . PRO A 1 268 ? -7.325 -15.591 23.731 1.00 91.44 268 PRO A O 1
ATOM 2210 N N . GLY A 1 269 ? -5.520 -14.243 23.683 1.00 88.25 269 GLY A N 1
ATOM 2211 C CA . GLY A 1 269 ? -5.143 -14.530 22.294 1.00 88.25 269 GLY A CA 1
ATOM 2212 C C . GLY A 1 269 ? -6.072 -13.932 21.233 1.00 88.25 269 GLY A C 1
ATOM 2213 O O . GLY A 1 269 ? -5.970 -14.300 20.063 1.00 88.25 269 GLY A O 1
ATOM 2214 N N . VAL A 1 270 ? -6.980 -13.027 21.614 1.00 87.38 270 VAL A N 1
ATOM 2215 C CA . VAL A 1 270 ? -7.895 -12.347 20.687 1.00 87.38 270 VAL A CA 1
ATOM 2216 C C . VAL A 1 270 ? -7.484 -10.890 20.514 1.00 87.38 270 VAL A C 1
ATOM 2218 O O . VAL A 1 270 ? -7.929 -10.010 21.246 1.00 87.38 270 VAL A O 1
ATOM 2221 N N . ASN A 1 271 ? -6.634 -10.638 19.520 1.00 88.94 271 ASN A N 1
ATOM 2222 C CA . ASN A 1 271 ? -6.181 -9.288 19.200 1.00 88.94 271 ASN A CA 1
ATOM 2223 C C . ASN A 1 271 ? -7.319 -8.477 18.577 1.00 88.94 271 ASN A C 1
ATOM 2225 O O . ASN A 1 271 ? -7.864 -8.860 17.540 1.00 88.94 271 ASN A O 1
ATOM 2229 N N . ILE A 1 272 ? -7.675 -7.356 19.206 1.00 90.44 272 ILE A N 1
ATOM 2230 C CA . ILE A 1 272 ? -8.807 -6.527 18.786 1.00 90.44 272 ILE A CA 1
ATOM 2231 C C . ILE A 1 272 ? -8.400 -5.073 18.641 1.00 90.44 272 ILE A C 1
ATOM 2233 O O . ILE A 1 272 ? -7.748 -4.494 19.508 1.00 90.44 272 ILE A O 1
ATOM 2237 N N . THR A 1 273 ? -8.878 -4.475 17.552 1.00 92.88 273 THR A N 1
ATOM 2238 C CA . THR A 1 273 ? -8.895 -3.029 17.358 1.00 92.88 273 THR A CA 1
ATOM 2239 C C . THR A 1 273 ? -10.341 -2.561 17.322 1.00 92.88 273 THR A C 1
ATOM 2241 O O . THR A 1 273 ? -11.104 -3.025 16.481 1.00 92.88 273 THR A O 1
ATOM 2244 N N . LEU A 1 274 ? -10.717 -1.650 18.219 1.00 95.44 274 LEU A N 1
ATOM 2245 C CA . LEU A 1 274 ? -12.035 -1.013 18.209 1.00 95.44 274 LEU A CA 1
ATOM 2246 C C . LEU A 1 274 ? -11.927 0.428 17.737 1.00 95.44 274 LEU A C 1
ATOM 2248 O O . LEU A 1 274 ? -10.965 1.127 18.060 1.00 95.44 274 LEU A O 1
ATOM 2252 N N . TRP A 1 275 ? -12.959 0.861 17.018 1.00 95.69 275 TRP A N 1
ATOM 2253 C CA . TRP A 1 275 ? -12.996 2.151 16.349 1.00 95.69 275 TRP A CA 1
ATOM 2254 C C . TRP A 1 275 ? -14.196 2.983 16.796 1.00 95.69 275 TRP A C 1
ATOM 2256 O O . TRP A 1 275 ? -15.342 2.530 16.724 1.00 95.69 275 TRP A O 1
ATOM 2266 N N . GLY A 1 276 ? -13.929 4.216 17.226 1.00 95.75 276 GLY A N 1
ATOM 2267 C CA . GLY A 1 276 ? -14.947 5.201 17.596 1.00 95.75 276 GLY A CA 1
ATOM 2268 C C . GLY A 1 276 ? -14.755 6.524 16.854 1.00 95.75 276 GLY A C 1
ATOM 2269 O O . GLY A 1 276 ? -13.635 7.012 16.743 1.00 95.75 276 GLY A O 1
ATOM 2270 N N . LYS A 1 277 ? -15.838 7.137 16.369 1.00 94.88 277 LYS A N 1
ATOM 2271 C CA . LYS A 1 277 ? -15.794 8.484 15.769 1.00 94.88 277 LYS A CA 1
ATOM 2272 C C . LYS A 1 277 ? -15.634 9.572 16.831 1.00 94.88 277 LYS A C 1
ATOM 2274 O O . LYS A 1 277 ? -14.822 10.473 16.678 1.00 94.88 277 LYS A O 1
ATOM 2279 N N . GLU A 1 278 ? -16.420 9.486 17.901 1.00 95.25 278 GLU A N 1
ATOM 2280 C CA . GLU A 1 278 ? -16.470 10.493 18.968 1.00 95.25 278 GLU A CA 1
ATOM 2281 C C . GLU A 1 278 ? -15.647 10.088 20.191 1.00 95.25 278 GLU A C 1
ATOM 2283 O O . GLU A 1 278 ? -15.124 10.948 20.898 1.00 95.25 278 GLU A O 1
ATOM 2288 N N . GLY A 1 279 ? -15.512 8.787 20.453 1.00 95.56 279 GLY A N 1
ATOM 2289 C CA . GLY A 1 279 ? -14.689 8.317 21.558 1.00 95.56 279 GLY A CA 1
ATOM 2290 C C . GLY A 1 279 ? -14.803 6.830 21.853 1.00 95.56 279 GLY A C 1
ATOM 2291 O O . GLY A 1 279 ? -15.706 6.131 21.386 1.00 95.56 279 GLY A O 1
ATOM 2292 N N . ILE A 1 280 ? -13.862 6.366 22.670 1.00 96.81 280 ILE A N 1
ATOM 2293 C CA . ILE A 1 280 ? -13.850 5.029 23.255 1.00 96.81 280 ILE A CA 1
ATOM 2294 C C . ILE A 1 280 ? -13.677 5.194 24.763 1.00 96.81 280 ILE A C 1
ATOM 2296 O O . ILE A 1 280 ? -12.751 5.868 25.210 1.00 96.81 280 ILE A O 1
ATOM 2300 N N . ILE A 1 281 ? -14.574 4.595 25.541 1.00 96.62 281 ILE A N 1
ATOM 2301 C CA . ILE A 1 281 ? -14.589 4.700 27.000 1.00 96.62 281 ILE A CA 1
ATOM 2302 C C . ILE A 1 281 ? -14.283 3.329 27.595 1.00 96.62 281 ILE A C 1
ATOM 2304 O O . ILE A 1 281 ? -15.004 2.360 27.352 1.00 96.62 281 ILE A O 1
ATOM 2308 N N . LEU A 1 282 ? -13.212 3.264 28.385 1.00 96.00 282 LEU A N 1
ATOM 2309 C CA . LEU A 1 282 ? -12.874 2.111 29.216 1.00 96.00 282 LEU A CA 1
ATOM 2310 C C . LEU A 1 282 ? -13.421 2.374 30.619 1.00 96.00 282 LEU A C 1
ATOM 2312 O O . LEU A 1 282 ? -13.008 3.333 31.269 1.00 96.00 282 LEU A O 1
ATOM 2316 N N . ASP A 1 283 ? -14.370 1.556 31.059 1.00 95.81 283 ASP A N 1
ATOM 2317 C CA . ASP A 1 283 ? -15.143 1.780 32.281 1.00 95.81 283 ASP A CA 1
ATOM 2318 C C . ASP A 1 283 ? -15.001 0.598 33.261 1.00 95.81 283 ASP A C 1
ATOM 2320 O O . ASP A 1 283 ? -14.348 -0.415 32.979 1.00 95.81 283 ASP A O 1
ATOM 2324 N N . GLN A 1 284 ? -15.615 0.713 34.440 1.00 95.44 284 GLN A N 1
ATOM 2325 C CA . GLN A 1 284 ? -15.668 -0.358 35.428 1.00 95.44 284 GLN A CA 1
ATOM 2326 C C . GLN A 1 284 ? -16.202 -1.651 34.793 1.00 95.44 284 GLN A C 1
ATOM 2328 O O . GLN A 1 284 ? -17.266 -1.663 34.183 1.00 95.44 284 GLN A O 1
ATOM 2333 N N . GLY A 1 285 ? -15.484 -2.760 34.974 1.00 93.94 285 GLY A N 1
ATOM 2334 C CA . GLY A 1 285 ? -15.847 -4.051 34.379 1.00 93.94 285 GLY A CA 1
ATOM 2335 C C . GLY A 1 285 ? -15.174 -4.336 33.034 1.00 93.94 285 GLY A C 1
ATOM 2336 O O . GLY A 1 285 ? -15.373 -5.425 32.494 1.00 93.94 285 GLY A O 1
ATOM 2337 N N . PHE A 1 286 ? -14.352 -3.418 32.511 1.00 95.88 286 PHE A N 1
ATOM 2338 C CA . PHE A 1 286 ? -13.395 -3.733 31.452 1.00 95.88 286 PHE A CA 1
ATOM 2339 C C . PHE A 1 286 ? -12.214 -4.547 31.996 1.00 95.88 286 PHE A C 1
ATOM 2341 O O . PHE A 1 286 ? -11.656 -4.245 33.052 1.00 95.88 286 PHE A O 1
ATOM 2348 N N . THR A 1 287 ? -11.816 -5.599 31.284 1.00 93.88 287 THR A N 1
ATOM 2349 C CA . THR A 1 287 ? -10.632 -6.402 31.609 1.00 93.88 287 THR A CA 1
ATOM 2350 C C . THR A 1 287 ? -9.982 -6.929 30.334 1.00 93.88 287 THR A C 1
ATOM 2352 O O . THR A 1 287 ? -10.652 -7.482 29.463 1.00 93.88 287 THR A O 1
ATOM 2355 N N . LEU A 1 288 ? -8.657 -6.795 30.254 1.00 93.00 288 LEU A N 1
ATOM 2356 C CA . LEU A 1 288 ? -7.833 -7.388 29.207 1.00 93.00 288 LEU A CA 1
ATOM 2357 C C . LEU A 1 288 ? -7.174 -8.660 29.744 1.00 93.00 288 LEU A C 1
ATOM 2359 O O . LEU A 1 288 ? -6.466 -8.613 30.752 1.00 93.00 288 LEU A O 1
ATOM 2363 N N . SER A 1 289 ? -7.407 -9.793 29.086 1.00 92.50 289 SER A N 1
ATOM 2364 C CA . SER A 1 289 ? -6.750 -11.040 29.476 1.00 92.50 289 SER A CA 1
ATOM 2365 C C . SER A 1 289 ? -5.272 -11.049 29.061 1.00 92.50 289 SER A C 1
ATOM 2367 O O . SER A 1 289 ? -4.935 -10.499 28.009 1.00 92.50 289 SER A O 1
ATOM 2369 N N . PRO A 1 290 ? -4.380 -11.708 29.827 1.00 90.12 290 PRO A N 1
ATOM 2370 C CA . PRO A 1 290 ? -2.967 -11.832 29.468 1.00 90.12 290 PRO A CA 1
ATOM 2371 C C . PRO A 1 290 ? -2.751 -12.396 28.057 1.00 90.12 290 PRO A C 1
ATOM 2373 O O . PRO A 1 290 ? -3.499 -13.270 27.616 1.00 90.12 290 PRO A O 1
ATOM 2376 N N . GLY A 1 291 ? -1.698 -11.927 27.379 1.00 86.62 291 GLY A N 1
ATOM 2377 C CA . GLY A 1 291 ? -1.334 -12.396 26.036 1.00 86.62 291 GLY A CA 1
ATOM 2378 C C . GLY A 1 291 ? -2.274 -11.909 24.931 1.00 86.62 291 GLY A C 1
ATOM 2379 O O . GLY A 1 291 ? -2.474 -12.622 23.952 1.00 86.62 291 GLY A O 1
ATOM 2380 N N . THR A 1 292 ? -2.880 -10.736 25.117 1.00 87.50 292 THR A N 1
ATOM 2381 C CA . THR A 1 292 ? -3.840 -10.153 24.178 1.00 87.50 292 THR A CA 1
ATOM 2382 C C . THR A 1 292 ? -3.468 -8.715 23.867 1.00 87.50 292 THR A C 1
ATOM 2384 O O . THR A 1 292 ? -3.238 -7.939 24.797 1.00 87.50 292 THR A O 1
ATOM 2387 N N . ASP A 1 293 ? -3.487 -8.350 22.587 1.00 88.88 293 ASP A N 1
ATOM 2388 C CA . ASP A 1 293 ? -3.325 -6.965 22.163 1.00 88.88 293 ASP A CA 1
ATOM 2389 C C . ASP A 1 293 ? -4.693 -6.295 22.025 1.00 88.88 293 ASP A C 1
ATOM 2391 O O . ASP A 1 293 ? -5.569 -6.742 21.279 1.00 88.88 293 ASP A O 1
ATOM 2395 N N . PHE A 1 294 ? -4.871 -5.189 22.740 1.00 91.88 294 PHE A N 1
ATOM 2396 C CA . PHE A 1 294 ? -6.034 -4.328 22.602 1.00 91.88 294 PHE A CA 1
ATOM 2397 C C . PHE A 1 294 ? -5.610 -2.967 22.067 1.00 91.88 294 PHE A C 1
ATOM 2399 O O . PHE A 1 294 ? -4.774 -2.288 22.663 1.00 91.88 294 PHE A O 1
ATOM 2406 N N . THR A 1 295 ? -6.239 -2.557 20.969 1.00 92.56 295 THR A N 1
ATOM 2407 C CA . THR A 1 295 ? -6.056 -1.235 20.376 1.00 92.56 295 THR A CA 1
ATOM 2408 C C . THR A 1 295 ? -7.390 -0.492 20.367 1.00 92.56 295 THR A C 1
ATOM 2410 O O . THR A 1 295 ? -8.398 -0.987 19.866 1.00 92.56 295 THR A O 1
ATOM 2413 N N . ALA A 1 296 ? -7.400 0.724 20.905 1.00 93.38 296 ALA A N 1
ATOM 2414 C CA . ALA A 1 296 ? -8.522 1.650 20.810 1.00 93.38 296 ALA A CA 1
ATOM 2415 C C . ALA A 1 296 ? -8.128 2.795 19.875 1.00 93.38 296 ALA A C 1
ATOM 2417 O O . ALA A 1 296 ? -7.140 3.482 20.137 1.00 93.38 296 ALA A O 1
ATOM 2418 N N . ARG A 1 297 ? -8.879 2.997 18.789 1.00 92.88 297 ARG A N 1
ATOM 2419 C CA . ARG A 1 297 ? -8.609 4.053 17.806 1.00 92.88 297 ARG A CA 1
ATOM 2420 C C . ARG A 1 297 ? -9.805 4.978 17.676 1.00 92.88 297 ARG A C 1
ATOM 2422 O O . ARG A 1 297 ? -10.930 4.545 17.428 1.00 92.88 297 ARG A O 1
ATOM 2429 N N . THR A 1 298 ? -9.546 6.268 17.820 1.00 92.00 298 THR A N 1
ATOM 2430 C CA . THR A 1 298 ? -10.450 7.303 17.326 1.00 92.00 298 THR A CA 1
ATOM 2431 C C . THR A 1 298 ? -10.015 7.728 15.937 1.00 92.00 298 THR A C 1
ATOM 2433 O O . THR A 1 298 ? -8.831 7.641 15.619 1.00 92.00 298 THR A O 1
ATOM 2436 N N . ILE A 1 299 ? -10.955 8.186 15.116 1.00 90.44 299 ILE A N 1
ATOM 2437 C CA . ILE A 1 299 ? -10.650 8.598 13.747 1.00 90.44 299 ILE A CA 1
ATOM 2438 C C . ILE A 1 299 ? -11.407 9.864 13.362 1.00 90.44 299 ILE A C 1
ATOM 2440 O O . ILE A 1 299 ? -12.629 9.946 13.522 1.00 90.44 299 ILE A O 1
ATOM 2444 N N . LYS A 1 300 ? -10.692 10.848 12.808 1.00 86.56 300 LYS A N 1
ATOM 2445 C CA . LYS A 1 300 ? -11.323 11.978 12.128 1.00 86.56 300 LYS A CA 1
ATOM 2446 C C . LYS A 1 300 ? -12.052 11.479 10.888 1.00 86.56 300 LYS A C 1
ATOM 2448 O O . LYS A 1 300 ? -11.482 10.800 10.041 1.00 86.56 300 LYS A O 1
ATOM 2453 N N . THR A 1 301 ? -13.332 11.807 10.792 1.00 82.81 301 THR A N 1
ATOM 2454 C CA . THR A 1 301 ? -14.174 11.317 9.703 1.00 82.81 301 THR A CA 1
ATOM 2455 C C . THR A 1 301 ? -14.022 12.156 8.441 1.00 82.81 301 THR A C 1
ATOM 2457 O O . THR A 1 301 ? -13.831 13.382 8.483 1.00 82.81 301 THR A O 1
ATOM 2460 N N . ASP A 1 302 ? -14.133 11.457 7.319 1.00 87.31 302 ASP A N 1
ATOM 2461 C CA . ASP A 1 302 ? -14.231 11.993 5.972 1.00 87.31 302 ASP A CA 1
ATOM 2462 C C . ASP A 1 302 ? -15.201 11.104 5.168 1.00 87.31 302 ASP A C 1
ATOM 2464 O O . ASP A 1 302 ? -15.193 9.888 5.390 1.00 87.31 302 ASP A O 1
ATOM 2468 N N . PRO A 1 303 ? -16.061 11.653 4.286 1.00 83.75 303 PRO A N 1
ATOM 2469 C CA . PRO A 1 303 ? -16.960 10.842 3.463 1.00 83.75 303 PRO A CA 1
ATOM 2470 C C . PRO A 1 303 ? -16.243 9.766 2.640 1.00 83.75 303 PRO A C 1
ATOM 2472 O O . PRO A 1 303 ? -16.793 8.681 2.465 1.00 83.75 303 PRO A O 1
ATOM 2475 N N . ASP A 1 304 ? -15.011 10.024 2.193 1.00 86.56 304 ASP A N 1
ATOM 2476 C CA . ASP A 1 304 ? -14.234 9.062 1.413 1.00 86.56 304 ASP A CA 1
ATOM 2477 C C . ASP A 1 304 ? -13.619 7.950 2.272 1.00 86.56 304 ASP A C 1
ATOM 2479 O O . ASP A 1 304 ? -13.078 6.992 1.733 1.00 86.56 304 ASP A O 1
ATOM 2483 N N . LEU A 1 305 ? -13.686 8.011 3.600 1.00 88.88 305 LEU A N 1
ATOM 2484 C CA . LEU A 1 305 ? -13.112 6.971 4.460 1.00 88.88 305 LEU A CA 1
ATOM 2485 C C . LEU A 1 305 ? -13.900 5.651 4.408 1.00 88.88 305 LEU A C 1
ATOM 2487 O O . LEU A 1 305 ? -13.350 4.578 4.682 1.00 88.88 305 LEU A O 1
ATOM 2491 N N . PHE A 1 306 ? -15.187 5.735 4.069 1.00 90.31 306 PHE A N 1
ATOM 2492 C CA . PHE A 1 306 ? -16.134 4.634 4.191 1.00 90.31 306 PHE A CA 1
ATOM 2493 C C . PHE A 1 306 ? -16.571 4.072 2.833 1.00 90.31 306 PHE A C 1
ATOM 2495 O O . PHE A 1 306 ? -16.564 4.773 1.818 1.00 90.31 306 PHE A O 1
ATOM 2502 N N . GLN A 1 307 ? -16.944 2.790 2.824 1.00 80.81 307 GLN A N 1
ATOM 2503 C CA . GLN A 1 307 ? -17.636 2.105 1.726 1.00 80.81 307 GLN A CA 1
ATOM 2504 C C . GLN A 1 307 ? -18.850 1.345 2.259 1.00 80.81 307 GLN A C 1
ATOM 2506 O O . GLN A 1 307 ? -18.769 0.812 3.392 1.00 80.81 307 GLN A O 1
#

Sequence (307 aa):
MSPSAYFSNSLENVKVESGKLKLKIVERDPFVCTYYNNQTPVTKTYYYSGGWVATQNPIHYGYIEMKCYLPADIALYPCFWMYGTIWPYQMTDYDEIDVFEKSLYIPSNSMLMQNFYHDTGLPTWNKLCQTLEFNQSYVGQENIFAVEWLPEEIHFYINGNLTSSIKYTTNSCYYNYPNPDNSYYTCTEFKYATPQKFQISLSLNLEANPNPLLTQGFEIDYIRSYKLTEGYNYEFWPASFSMSNPDMFKVHKSVRLGGPGHSAIIPPGVNITLWGKEGIILDQGFTLSPGTDFTARTIKTDPDLFQ

Solvent-accessible surface area (backbone atoms only — not comparable to full-atom values): 16517 Å² total; per-residue (Å²): 133,46,83,44,26,45,78,38,76,46,72,82,18,35,39,77,58,96,80,22,44,37,26,21,53,42,82,46,77,80,43,78,48,77,49,70,57,94,88,40,81,45,77,47,77,25,46,28,32,11,8,57,50,64,52,91,65,61,49,48,62,24,41,38,38,34,36,31,33,37,44,62,49,68,20,51,38,54,36,36,32,30,33,35,49,65,82,77,85,44,72,60,58,32,30,35,40,31,64,33,33,53,51,89,88,60,70,51,61,37,41,39,29,40,34,40,40,45,33,84,73,52,99,66,67,50,55,40,49,34,78,45,79,45,101,61,60,67,43,66,38,76,47,36,40,26,34,39,37,46,42,51,37,40,36,33,29,50,71,86,40,78,75,48,56,38,30,49,38,81,76,60,58,78,50,97,58,72,62,56,78,65,55,52,60,35,67,60,60,47,67,75,57,60,51,23,26,44,38,40,37,32,33,34,35,49,88,68,31,80,79,62,66,57,88,51,42,40,35,32,62,47,75,50,75,42,58,45,35,78,43,52,89,47,77,42,70,59,65,72,81,50,94,85,44,69,73,56,70,18,42,17,36,20,33,35,29,29,35,96,97,39,52,16,60,41,52,64,70,53,70,45,58,44,36,9,55,78,35,74,46,84,37,62,51,47,43,80,34,74,79,41,53,79,43,83,42,70,48,80,85,55,84,64,43,50,102

Secondary structure (DSSP, 8-state):
--SS-EEE-STTTEEEETTEEEE--EEEEEEEEEEEETTEEEEEEEEEEEEEEE-SS-B-SEEEEEEEEPP--TTEEEEEEEESS-TTT-STT-EEEEEEE--SSS--SSEEEEEEEE--SSSS-EEEEEEEE-SS--TTSEEEEEEEE-SSEEEEEETTEEEEEEEE-GGGGGS-SPPPTT-SEESS-GGGPPPBEEEEEEEE-TTT-SS--TT--EEEEEEEEE-B-B--SSEE--S---TT-GGGGSEEEEEEE-BTTB-EEEPTT--EEEEEEEEEEE-TTEEEPTT--EEEEE----GGGB-

Mean predicted aligned error: 6.67 Å

Foldseek 3Di:
DFPAAAEDPDCVQWHQDPLKTWGFKDFADWDWDWDDDPNRIDIDIHRIYIYKDKDPDFAAFFKKKWKWAAAPWLQKKKWKKKWFDDPDPPPAQTWMWTLWTADLVDRDQQKIKTWIWGHNVDPAGQTAIDIDGHPDGRHPDIWMWMWGDAQFKIFTDINNDTPAMEGEDCVVPPDPDRQPHDDSYDPDGSNPHGGIMMMIIIHGDCVRPVDTPRVDIMIINDMDGDFAAAAEADEAEDQDQDPPDVNQRHAYQEYEADDVVGAHEDDAPREGEHHHAPYYHYDPRYYYDPNYHYHYDYGDDDPSRHD

pLDDT: mean 87.37, std 12.96, range [46.56, 98.75]

Nearest PDB structures (foldseek):
  8xph-assembly2_B  TM=7.111E-01  e=1.735E-11  Stieleria magnilauensis
  8xpk-assembly2_B  TM=7.204E-01  e=3.739E-11  Stieleria magnilauensis
  6t2q-assembly2_BBB  TM=6.174E-01  e=2.846E-09  Bacteroides caccae ATCC 43185
  6t2o-assembly1_AAA  TM=6.377E-01  e=6.844E-09  Bacteroides caccae ATCC 43185
  6t2s-assembly3_CCC  TM=6.425E-01  e=6.844E-09  Bacteroides finegoldii DSM 17565